Protein AF-A0A4R6AAV0-F1 (afdb_monomer_lite)

Radius of gyration: 30.11 Å; chains: 1; bounding box: 97×47×56 Å

Structure (mmCIF, N/CA/C/O backbone):
data_AF-A0A4R6AAV0-F1
#
_entry.id   AF-A0A4R6AAV0-F1
#
loop_
_atom_site.group_PDB
_atom_site.id
_atom_site.type_symbol
_atom_site.label_atom_id
_atom_site.label_alt_id
_atom_site.label_comp_id
_atom_site.label_asym_id
_atom_site.label_entity_id
_atom_site.label_seq_id
_atom_site.pdbx_PDB_ins_code
_atom_site.Cartn_x
_atom_site.Cartn_y
_atom_site.Cartn_z
_atom_site.occupancy
_atom_site.B_iso_or_equiv
_atom_site.auth_seq_id
_atom_site.auth_comp_id
_atom_site.auth_asym_id
_atom_site.auth_atom_id
_atom_site.pdbx_PDB_model_num
ATOM 1 N N . MET A 1 1 ? -23.062 -1.528 -13.397 1.00 50.38 1 MET A N 1
ATOM 2 C CA . MET A 1 1 ? -21.642 -1.524 -12.981 1.00 50.38 1 MET A CA 1
ATOM 3 C C . MET A 1 1 ? -21.149 -2.961 -12.953 1.00 50.38 1 MET A C 1
ATOM 5 O O . MET A 1 1 ? -21.936 -3.829 -12.588 1.00 50.38 1 MET A O 1
ATOM 9 N N . ALA A 1 2 ? -19.921 -3.228 -13.406 1.00 69.19 2 ALA A N 1
ATOM 10 C CA . ALA A 1 2 ? -19.340 -4.571 -13.339 1.00 69.19 2 ALA A CA 1
ATOM 11 C C . ALA A 1 2 ? -19.169 -5.003 -11.870 1.00 69.19 2 ALA A C 1
ATOM 13 O O . ALA A 1 2 ? -18.958 -4.157 -11.003 1.00 69.19 2 ALA A O 1
ATOM 14 N N . LYS A 1 3 ? -19.308 -6.303 -11.583 1.00 86.38 3 LYS A N 1
ATOM 15 C CA . LYS A 1 3 ? -19.091 -6.845 -10.233 1.00 86.38 3 LYS A CA 1
ATOM 16 C C . LYS A 1 3 ? -17.597 -6.765 -9.870 1.00 86.38 3 LYS A C 1
ATOM 18 O O . LYS A 1 3 ? -16.785 -6.999 -10.766 1.00 86.38 3 LYS A O 1
ATOM 23 N N . PRO A 1 4 ? -17.233 -6.505 -8.597 1.00 90.81 4 PRO A N 1
ATOM 24 C CA . PRO A 1 4 ? -15.851 -6.600 -8.129 1.00 90.81 4 PRO A CA 1
ATOM 25 C C . PRO A 1 4 ? -15.219 -7.940 -8.522 1.00 90.81 4 PRO A C 1
ATOM 27 O O . PRO A 1 4 ? -15.859 -8.986 -8.411 1.00 90.81 4 PRO A O 1
ATOM 30 N N . ALA A 1 5 ? -13.976 -7.904 -8.995 1.00 92.25 5 ALA A N 1
ATOM 31 C CA . ALA A 1 5 ? -13.256 -9.078 -9.481 1.00 92.25 5 ALA A CA 1
ATOM 32 C C . ALA A 1 5 ? -11.747 -8.916 -9.273 1.00 92.25 5 ALA A C 1
ATOM 34 O O . ALA A 1 5 ? -11.244 -7.790 -9.291 1.00 92.25 5 ALA A O 1
ATOM 35 N N . LEU A 1 6 ? -11.051 -10.042 -9.111 1.00 94.19 6 LEU A N 1
ATOM 36 C CA . LEU A 1 6 ? -9.595 -10.117 -9.157 1.00 94.19 6 LEU A CA 1
ATOM 37 C C . LEU A 1 6 ? -9.148 -10.247 -10.616 1.00 94.19 6 LEU A C 1
ATOM 39 O O . LEU A 1 6 ? -9.541 -11.183 -11.309 1.00 94.19 6 LEU A O 1
ATOM 43 N N . LEU A 1 7 ? -8.330 -9.306 -11.065 1.00 94.75 7 LEU A N 1
ATOM 44 C CA . LEU A 1 7 ? -7.698 -9.295 -12.375 1.00 94.75 7 LEU A CA 1
ATOM 45 C C . LEU A 1 7 ? -6.235 -9.695 -12.189 1.00 94.75 7 LEU A C 1
ATOM 47 O O . LEU A 1 7 ? -5.534 -9.085 -11.386 1.00 94.75 7 LEU A O 1
ATOM 51 N N . VAL A 1 8 ? -5.780 -10.707 -12.923 1.00 97.00 8 VAL A N 1
ATOM 52 C CA . VAL A 1 8 ? -4.376 -11.134 -12.930 1.00 97.00 8 VAL A CA 1
ATOM 53 C C . VAL A 1 8 ? -3.830 -10.895 -14.329 1.00 97.00 8 VAL A C 1
ATOM 55 O O . VAL A 1 8 ? -4.382 -11.419 -15.297 1.00 97.00 8 VAL A O 1
ATOM 58 N N . LEU A 1 9 ? -2.785 -10.080 -14.435 1.00 96.56 9 LEU A N 1
ATOM 59 C CA . LEU A 1 9 ? -2.142 -9.735 -15.697 1.00 96.56 9 LEU A CA 1
ATOM 60 C C . LEU A 1 9 ? -0.726 -10.306 -15.709 1.00 96.56 9 LEU A C 1
ATOM 62 O O . LEU A 1 9 ? 0.132 -9.821 -14.978 1.00 96.56 9 LEU A O 1
ATOM 66 N N . ALA A 1 10 ? -0.522 -11.344 -16.518 1.00 96.25 10 ALA A N 1
ATOM 67 C CA . ALA A 1 10 ? 0.798 -11.893 -16.816 1.00 96.25 10 ALA A CA 1
ATOM 68 C C . ALA A 1 10 ? 1.526 -11.043 -17.864 1.00 96.25 10 ALA A C 1
ATOM 70 O O . ALA A 1 10 ? 0.860 -10.340 -18.634 1.00 96.25 10 ALA A O 1
ATOM 71 N N . MET A 1 11 ? 2.859 -11.138 -17.906 1.00 95.62 11 MET A N 1
ATOM 72 C CA . MET A 1 11 ? 3.719 -10.303 -18.757 1.00 95.62 11 MET A CA 1
ATOM 73 C C . MET A 1 11 ? 3.353 -8.808 -18.661 1.00 95.62 11 MET A C 1
ATOM 75 O O . MET A 1 11 ? 3.089 -8.136 -19.668 1.00 95.62 11 MET A O 1
ATOM 79 N N . ALA A 1 12 ? 3.214 -8.297 -17.434 1.00 96.69 12 ALA A N 1
ATOM 80 C CA . ALA A 1 12 ? 2.735 -6.942 -17.181 1.00 96.69 12 ALA A CA 1
ATOM 81 C C . ALA A 1 12 ? 3.620 -5.855 -17.825 1.00 96.69 12 ALA A C 1
ATOM 83 O O . ALA A 1 12 ? 3.097 -4.813 -18.233 1.00 96.69 12 ALA A O 1
ATOM 84 N N . GLU A 1 13 ? 4.914 -6.108 -17.998 1.00 95.88 13 GLU A N 1
ATOM 85 C CA . GLU A 1 13 ? 5.881 -5.280 -18.726 1.00 95.88 13 GLU A CA 1
ATOM 86 C C . GLU A 1 13 ? 5.525 -5.052 -20.198 1.00 95.88 13 GLU A C 1
ATOM 88 O O . GLU A 1 13 ? 5.881 -4.033 -20.789 1.00 95.88 13 GLU A O 1
ATOM 93 N N . ARG A 1 14 ? 4.723 -5.945 -20.789 1.00 95.94 14 ARG A N 1
ATOM 94 C CA . ARG A 1 14 ? 4.278 -5.864 -22.190 1.00 95.94 14 ARG A CA 1
ATOM 95 C C . ARG A 1 14 ? 2.886 -5.258 -22.350 1.00 95.94 14 ARG A C 1
ATOM 97 O O . ARG A 1 14 ? 2.283 -5.354 -23.423 1.00 95.94 14 ARG A O 1
ATOM 104 N N . THR A 1 15 ? 2.345 -4.640 -21.301 1.00 97.00 15 THR A N 1
ATOM 105 C CA . THR A 1 15 ? 0.989 -4.080 -21.327 1.00 97.00 15 THR A CA 1
ATOM 106 C C . THR A 1 15 ? 0.893 -2.897 -22.301 1.00 97.00 15 THR A C 1
ATOM 108 O O . THR A 1 15 ? 1.579 -1.891 -22.111 1.00 97.00 15 THR A O 1
ATOM 111 N N . PRO A 1 16 ? -0.000 -2.941 -23.311 1.00 96.69 16 PRO A N 1
ATOM 112 C CA . PRO A 1 16 ? -0.147 -1.838 -24.252 1.00 96.69 16 PRO A CA 1
ATOM 113 C C . PRO A 1 16 ? -0.771 -0.597 -23.581 1.00 96.69 16 PRO A C 1
ATOM 115 O O . PRO A 1 16 ? -1.612 -0.748 -22.684 1.00 96.69 16 PRO A O 1
ATOM 118 N N . PRO A 1 17 ? -0.448 0.630 -24.043 1.00 96.31 17 PRO A N 1
ATOM 119 C CA . PRO A 1 17 ? -0.902 1.874 -23.412 1.00 96.31 17 PRO A CA 1
ATOM 120 C C . PRO A 1 17 ? -2.423 1.973 -23.224 1.00 96.31 17 PRO A C 1
ATOM 122 O O . PRO A 1 17 ? -2.890 2.395 -22.166 1.00 96.31 17 PRO A O 1
ATOM 125 N N . ASP A 1 18 ? -3.205 1.519 -24.206 1.00 97.19 18 ASP A N 1
ATOM 126 C CA . ASP A 1 18 ? -4.671 1.560 -24.153 1.00 97.19 18 ASP A CA 1
ATOM 127 C C . ASP A 1 18 ? -5.248 0.665 -23.049 1.00 97.19 18 ASP A C 1
ATOM 129 O O . ASP A 1 18 ? -6.219 1.030 -22.377 1.00 97.19 18 ASP A O 1
ATOM 133 N N . LEU A 1 19 ? -4.654 -0.516 -22.842 1.00 96.75 19 LEU A N 1
ATOM 134 C CA . LEU A 1 19 ? -5.063 -1.424 -21.774 1.00 96.75 19 LEU A CA 1
ATOM 135 C C . LEU A 1 19 ? -4.662 -0.854 -20.412 1.00 96.75 19 LEU A C 1
ATOM 137 O O . LEU A 1 19 ? -5.489 -0.820 -19.499 1.00 96.75 19 LEU A O 1
ATOM 141 N N . ALA A 1 20 ? -3.435 -0.337 -20.295 1.00 97.06 20 ALA A N 1
ATOM 142 C CA . ALA A 1 20 ? -2.955 0.303 -19.075 1.00 97.06 20 ALA A CA 1
ATOM 143 C C . ALA A 1 20 ? -3.841 1.493 -18.663 1.00 97.06 20 ALA A C 1
ATOM 145 O O . ALA A 1 20 ? -4.177 1.633 -17.484 1.00 97.06 20 ALA A O 1
ATOM 146 N N . ALA A 1 21 ? -4.295 2.304 -19.624 1.00 96.06 21 ALA A N 1
ATOM 147 C CA . ALA A 1 21 ? -5.204 3.420 -19.378 1.00 96.06 21 ALA A CA 1
ATOM 148 C C . ALA A 1 21 ? -6.574 2.959 -18.850 1.00 96.06 21 ALA A C 1
ATOM 150 O O . ALA A 1 21 ? -7.089 3.522 -17.882 1.00 96.06 21 ALA A O 1
ATOM 151 N N . ARG A 1 22 ? -7.156 1.901 -19.433 1.00 94.56 22 ARG A N 1
ATOM 152 C CA . ARG A 1 22 ? -8.451 1.349 -18.991 1.00 94.56 22 ARG A CA 1
ATOM 153 C C . ARG A 1 22 ? -8.374 0.726 -17.600 1.00 94.56 22 ARG A C 1
ATOM 155 O O . ARG A 1 22 ? -9.261 0.960 -16.780 1.00 94.56 22 ARG A O 1
ATOM 162 N N . LEU A 1 23 ? -7.320 -0.042 -17.326 1.00 95.12 23 LEU A N 1
ATOM 163 C CA . LEU A 1 23 ? -7.082 -0.637 -16.008 1.00 95.12 23 LEU A CA 1
ATOM 164 C C . LEU A 1 23 ? -6.876 0.453 -14.950 1.00 95.12 23 LEU A C 1
ATOM 166 O O . LEU A 1 23 ? -7.528 0.428 -13.909 1.00 95.12 23 LEU A O 1
ATOM 170 N N . THR A 1 24 ? -6.059 1.459 -15.261 1.00 95.06 24 THR A N 1
ATOM 171 C CA . THR A 1 24 ? -5.865 2.660 -14.436 1.00 95.06 24 THR A CA 1
ATOM 172 C C . THR A 1 24 ? -7.193 3.339 -14.102 1.00 95.06 24 THR A C 1
ATOM 174 O O . THR A 1 24 ? -7.498 3.549 -12.928 1.00 95.06 24 THR A O 1
ATOM 177 N N . GLN A 1 25 ? -8.014 3.632 -15.113 1.00 93.50 25 GLN A N 1
ATOM 178 C CA . GLN A 1 25 ? -9.321 4.256 -14.915 1.00 93.50 25 GLN A CA 1
ATOM 179 C C . GLN A 1 25 ? -10.217 3.392 -14.020 1.00 93.50 25 GLN A C 1
ATOM 181 O O . GLN A 1 25 ? -10.848 3.901 -13.096 1.00 93.50 25 GLN A O 1
ATOM 186 N N . SER A 1 26 ? -10.241 2.079 -14.254 1.00 92.44 26 SER A N 1
ATOM 187 C CA . SER A 1 26 ? -11.013 1.144 -13.438 1.00 92.44 26 SER A CA 1
ATOM 188 C C . SER A 1 26 ? -10.585 1.170 -11.967 1.00 92.44 26 SER A C 1
ATOM 190 O O . SER A 1 26 ? -11.448 1.191 -11.090 1.00 92.44 26 SER A O 1
ATOM 192 N N . LEU A 1 27 ? -9.281 1.196 -11.682 1.00 92.62 27 LEU A N 1
ATOM 193 C CA . LEU A 1 27 ? -8.761 1.278 -10.314 1.00 92.62 27 LEU A CA 1
ATOM 194 C C . LEU A 1 27 ? -9.132 2.608 -9.645 1.00 92.62 27 LEU A C 1
ATOM 196 O O . LEU A 1 27 ? -9.592 2.613 -8.503 1.00 92.62 27 LEU A O 1
ATOM 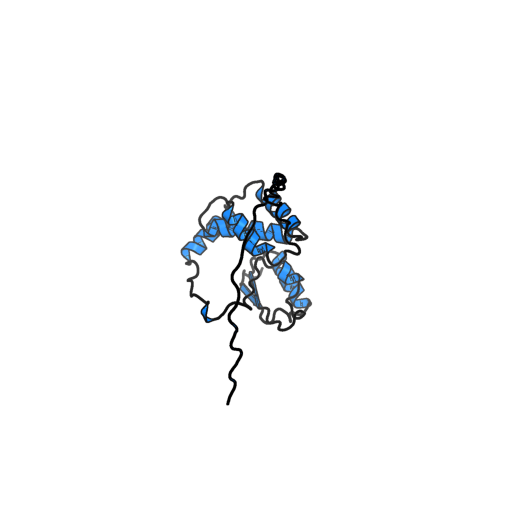200 N N . ASP A 1 28 ? -9.003 3.723 -10.366 1.00 92.50 28 ASP A N 1
ATOM 201 C CA . ASP A 1 28 ? -9.294 5.059 -9.833 1.00 92.50 28 ASP A CA 1
ATOM 202 C C . ASP A 1 28 ? -10.790 5.268 -9.549 1.00 92.50 28 ASP A C 1
ATOM 204 O O . ASP A 1 28 ? -11.144 5.950 -8.587 1.00 92.50 28 ASP A O 1
ATOM 208 N N . THR A 1 29 ? -11.684 4.649 -10.332 1.00 91.19 29 THR A N 1
ATOM 209 C CA . THR A 1 29 ? -13.135 4.711 -10.068 1.00 91.19 29 THR A CA 1
ATOM 210 C C . THR A 1 29 ? -13.571 3.975 -8.799 1.00 91.19 29 THR A C 1
ATOM 212 O O . THR A 1 29 ? -14.693 4.182 -8.338 1.00 91.19 29 THR A O 1
ATOM 215 N N . GLY A 1 30 ? -12.715 3.128 -8.216 1.00 85.12 30 GLY A N 1
ATOM 216 C CA . GLY A 1 30 ? -12.998 2.469 -6.942 1.00 85.12 30 GLY A CA 1
ATOM 217 C C . GLY A 1 30 ? -14.138 1.447 -6.998 1.00 85.12 30 GLY A C 1
ATOM 218 O O . GLY A 1 30 ? -14.815 1.233 -5.997 1.00 85.12 30 GLY A O 1
ATOM 219 N N . THR A 1 31 ? -14.352 0.783 -8.138 1.00 84.38 31 THR A N 1
ATOM 220 C CA . THR A 1 31 ? -15.417 -0.228 -8.317 1.00 84.38 31 THR A CA 1
ATOM 221 C C . THR A 1 31 ? -15.188 -1.535 -7.545 1.00 84.38 31 THR A C 1
ATOM 223 O O . THR A 1 31 ? -16.008 -2.448 -7.624 1.00 84.38 31 THR A O 1
ATOM 226 N N . GLY A 1 32 ? -14.090 -1.639 -6.788 1.00 86.88 32 GLY A N 1
ATOM 227 C CA . GLY A 1 32 ? -13.758 -2.795 -5.951 1.00 86.88 32 GLY A CA 1
ATOM 228 C C . GLY A 1 32 ? -12.954 -3.888 -6.657 1.00 86.88 32 GLY A C 1
ATOM 229 O O . GLY A 1 32 ? -12.764 -4.956 -6.080 1.00 86.88 32 GLY A O 1
ATOM 230 N N . HIS A 1 33 ? -12.478 -3.660 -7.885 1.00 92.25 33 HIS A N 1
ATOM 231 C CA . HIS A 1 33 ? -11.550 -4.592 -8.525 1.00 92.25 33 HIS A CA 1
ATOM 232 C C . HIS A 1 33 ? -10.203 -4.631 -7.796 1.00 92.25 33 HIS A C 1
ATOM 234 O O . HIS A 1 33 ? -9.695 -3.602 -7.352 1.00 92.25 33 HIS A O 1
ATOM 240 N N . ALA A 1 34 ? -9.621 -5.825 -7.726 1.00 93.44 34 ALA A N 1
ATOM 241 C CA . ALA A 1 34 ? -8.238 -6.035 -7.321 1.00 93.44 34 ALA A CA 1
ATOM 242 C C . ALA A 1 34 ? -7.410 -6.363 -8.566 1.00 93.44 34 ALA A C 1
ATOM 244 O O . ALA A 1 34 ? -7.891 -7.074 -9.447 1.00 93.44 34 ALA A O 1
ATOM 245 N N . LEU A 1 35 ? -6.183 -5.855 -8.640 1.00 96.12 35 LEU A N 1
ATOM 246 C CA . LEU A 1 35 ? -5.260 -6.119 -9.740 1.00 96.12 35 LEU A CA 1
ATOM 247 C C . LEU A 1 35 ? -3.980 -6.737 -9.184 1.00 96.12 35 LEU A C 1
ATOM 249 O O . LEU A 1 35 ? -3.395 -6.205 -8.243 1.00 96.12 35 LEU A O 1
ATOM 253 N N . VAL A 1 36 ? -3.558 -7.839 -9.792 1.00 97.25 36 VAL A N 1
ATOM 254 C CA . VAL A 1 36 ? -2.257 -8.472 -9.584 1.00 97.25 36 VAL A CA 1
ATOM 255 C C . VAL A 1 36 ? -1.511 -8.401 -10.905 1.00 97.25 36 VAL A C 1
ATOM 257 O O . VAL A 1 36 ? -1.994 -8.906 -11.919 1.00 97.25 36 VAL A O 1
ATOM 260 N N . LEU A 1 37 ? -0.354 -7.750 -10.885 1.00 97.06 37 LEU A N 1
ATOM 261 C CA . LEU A 1 37 ? 0.572 -7.724 -12.008 1.00 97.06 37 LEU A CA 1
ATOM 262 C C . LEU A 1 37 ? 1.658 -8.762 -11.758 1.00 97.06 37 LEU A C 1
ATOM 264 O O . LEU A 1 37 ? 2.257 -8.770 -10.685 1.00 97.06 37 LEU A O 1
ATOM 268 N N . LEU A 1 38 ? 1.880 -9.629 -12.739 1.00 96.62 38 LEU A N 1
ATOM 269 C CA . LEU A 1 38 ? 3.039 -10.506 -12.792 1.00 96.62 38 LEU A CA 1
ATOM 270 C C . LEU A 1 38 ? 3.967 -9.908 -13.846 1.00 96.62 38 LEU A C 1
ATOM 272 O O . LEU A 1 38 ? 3.656 -9.941 -15.038 1.00 96.62 38 LEU A O 1
ATOM 276 N N . ASP A 1 39 ? 5.029 -9.272 -13.368 1.00 93.75 39 ASP A N 1
ATOM 277 C CA . ASP A 1 39 ? 6.088 -8.713 -14.200 1.00 93.75 39 ASP A CA 1
ATOM 278 C C . ASP A 1 39 ? 7.106 -9.823 -14.486 1.00 93.75 39 ASP A C 1
ATOM 280 O O . ASP A 1 39 ? 7.640 -10.434 -13.556 1.00 93.75 39 ASP A O 1
ATOM 284 N N . GLU A 1 40 ? 7.285 -10.141 -15.764 1.00 91.88 40 GLU A N 1
ATOM 285 C CA . GLU A 1 40 ? 8.188 -11.185 -16.258 1.00 91.88 40 GLU A CA 1
ATOM 286 C C . GLU A 1 40 ? 9.367 -10.587 -17.041 1.00 91.88 40 GLU A C 1
ATOM 288 O O . GLU A 1 40 ? 10.056 -11.308 -17.767 1.00 91.88 40 GLU A O 1
ATOM 293 N N . GLY A 1 41 ? 9.608 -9.280 -16.894 1.00 90.81 41 GLY A N 1
ATOM 294 C CA . GLY A 1 41 ? 10.721 -8.593 -17.530 1.00 90.81 41 GLY A CA 1
ATOM 295 C C . GLY A 1 41 ? 12.071 -9.210 -17.184 1.00 90.81 41 GLY A C 1
ATOM 296 O O . GLY A 1 41 ? 12.397 -9.436 -16.017 1.00 90.81 41 GLY A O 1
ATOM 297 N N . ALA A 1 42 ? 12.869 -9.487 -18.213 1.00 87.12 42 ALA A N 1
ATOM 298 C CA . ALA A 1 42 ? 14.214 -10.033 -18.053 1.00 87.12 42 ALA A CA 1
ATOM 299 C C . ALA A 1 42 ? 15.274 -8.925 -18.001 1.00 87.12 42 ALA A C 1
ATOM 301 O O . ALA A 1 42 ? 16.326 -9.091 -17.382 1.00 87.12 42 ALA A O 1
ATOM 302 N N . GLU A 1 43 ? 14.995 -7.796 -18.650 1.00 90.56 43 GLU A N 1
ATOM 303 C CA . GLU A 1 43 ? 15.908 -6.664 -18.769 1.00 90.56 43 GLU A CA 1
ATOM 304 C C . GLU A 1 43 ? 15.434 -5.462 -17.932 1.00 90.56 43 GLU A C 1
ATOM 306 O O . GLU A 1 43 ? 14.232 -5.254 -17.786 1.00 90.56 43 GLU A O 1
ATOM 311 N N . PRO A 1 44 ? 16.330 -4.568 -17.464 1.00 85.50 44 PRO A N 1
ATOM 312 C CA . PRO A 1 44 ? 15.955 -3.437 -16.599 1.00 85.50 44 PRO A CA 1
ATOM 313 C C . PRO A 1 44 ? 14.923 -2.450 -17.174 1.00 85.50 44 PRO A C 1
ATOM 315 O O . PRO A 1 44 ? 14.384 -1.622 -16.444 1.00 85.50 44 PRO A O 1
ATOM 318 N N . HIS A 1 45 ? 14.694 -2.479 -18.487 1.00 88.25 45 HIS A N 1
ATOM 319 C CA . HIS A 1 45 ? 13.736 -1.618 -19.185 1.00 88.25 45 HIS A CA 1
ATOM 320 C C . HIS A 1 45 ? 12.405 -2.321 -19.485 1.00 88.25 45 HIS A C 1
ATOM 322 O O . HIS A 1 45 ? 11.439 -1.662 -19.875 1.00 88.25 45 HIS A O 1
ATOM 328 N N . GLU A 1 46 ? 12.350 -3.640 -19.313 1.00 92.56 46 GLU A N 1
ATOM 329 C CA . GLU A 1 46 ? 11.136 -4.438 -19.408 1.00 92.56 46 GLU A CA 1
ATOM 330 C C . GLU A 1 46 ? 10.438 -4.380 -18.051 1.00 92.56 46 GLU A C 1
ATOM 332 O O . GLU A 1 46 ? 10.565 -5.275 -17.233 1.00 92.56 46 GLU A O 1
ATOM 337 N N . VAL A 1 47 ? 9.745 -3.276 -17.781 1.00 93.31 47 VAL A N 1
ATOM 338 C CA . VAL A 1 47 ? 9.025 -3.080 -16.518 1.00 93.31 47 VAL A CA 1
ATOM 339 C C . VAL A 1 47 ? 7.559 -2.780 -16.772 1.00 93.31 47 VAL A C 1
ATOM 341 O O . VAL A 1 47 ? 7.198 -2.121 -17.755 1.00 93.31 47 VAL A O 1
ATOM 344 N N . ALA A 1 48 ? 6.693 -3.229 -15.865 1.00 95.19 48 ALA A N 1
ATOM 345 C CA . ALA A 1 48 ? 5.277 -2.894 -15.901 1.00 95.19 48 ALA A CA 1
ATOM 346 C C . ALA A 1 48 ? 5.055 -1.365 -15.974 1.00 95.19 48 ALA A C 1
ATOM 348 O O . ALA A 1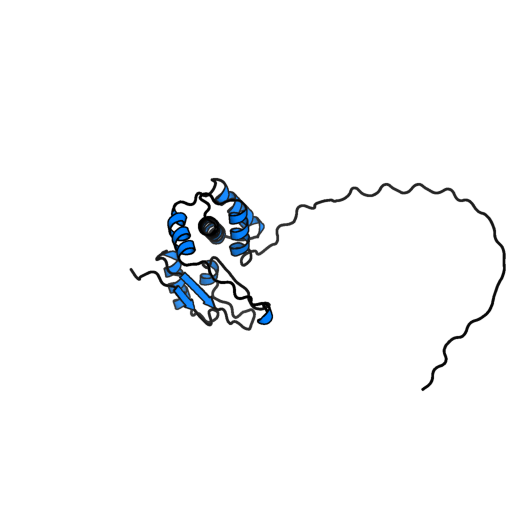 48 ? 5.750 -0.597 -15.298 1.00 95.19 48 ALA A O 1
ATOM 349 N N . PRO A 1 49 ? 4.061 -0.881 -16.751 1.00 95.75 49 PRO A N 1
ATOM 350 C CA . PRO A 1 49 ? 3.834 0.549 -16.917 1.00 95.75 49 PRO A CA 1
ATOM 351 C C . PRO A 1 49 ? 3.674 1.282 -15.584 1.00 95.75 49 PRO A C 1
ATOM 353 O O . PRO A 1 49 ? 2.809 0.934 -14.775 1.00 95.75 49 PRO A O 1
ATOM 356 N N . HIS A 1 50 ? 4.434 2.366 -15.400 1.00 93.19 50 HIS A N 1
ATOM 357 C CA . HIS A 1 50 ? 4.421 3.146 -14.158 1.00 93.19 50 HIS A CA 1
ATOM 358 C C . HIS A 1 50 ? 3.019 3.651 -13.778 1.00 93.19 50 HIS A C 1
ATOM 360 O O . HIS A 1 50 ? 2.657 3.725 -12.606 1.00 93.19 50 HIS A O 1
ATOM 366 N N . CYS A 1 51 ? 2.175 3.957 -14.771 1.00 94.44 51 CYS A N 1
ATOM 367 C CA . CYS A 1 51 ? 0.790 4.355 -14.522 1.00 94.44 51 CYS A CA 1
ATOM 368 C C . CYS A 1 51 ? -0.025 3.272 -13.791 1.00 94.44 51 CYS A C 1
ATOM 370 O O . CYS A 1 51 ? -0.930 3.612 -13.029 1.00 94.44 51 CYS A O 1
ATOM 372 N N . LEU A 1 52 ? 0.301 1.991 -13.968 1.00 95.19 52 LEU A N 1
ATOM 373 C CA . LEU A 1 52 ? -0.319 0.895 -13.231 1.00 95.19 52 LEU A CA 1
ATOM 374 C C . LEU A 1 52 ? 0.371 0.655 -11.892 1.00 95.19 52 LEU A C 1
ATOM 376 O O . LEU A 1 52 ? -0.318 0.590 -10.875 1.00 95.19 52 LEU A O 1
ATOM 380 N N . THR A 1 53 ? 1.701 0.546 -11.874 1.00 94.06 53 THR A N 1
ATOM 381 C CA . THR A 1 53 ? 2.448 0.190 -10.655 1.00 94.06 53 THR A CA 1
ATOM 382 C C . THR A 1 53 ? 2.286 1.234 -9.550 1.00 94.06 53 THR A C 1
ATOM 384 O O . THR A 1 53 ? 2.109 0.868 -8.389 1.00 94.06 53 THR A O 1
ATOM 387 N N . ASP A 1 54 ? 2.179 2.520 -9.899 1.00 92.44 54 ASP A N 1
ATOM 388 C CA . ASP A 1 54 ? 1.901 3.598 -8.944 1.00 92.44 54 ASP A CA 1
ATOM 389 C C . ASP A 1 54 ? 0.582 3.377 -8.165 1.00 92.44 54 ASP A C 1
ATOM 391 O O . ASP A 1 54 ? 0.461 3.755 -6.997 1.00 92.44 54 ASP A O 1
ATOM 395 N N . ARG A 1 55 ? -0.398 2.678 -8.760 1.00 94.19 55 ARG A N 1
ATOM 396 C CA . ARG A 1 55 ? -1.714 2.372 -8.160 1.00 94.19 55 ARG A CA 1
ATOM 397 C C . ARG A 1 55 ? -1.749 1.112 -7.304 1.00 94.19 55 ARG A C 1
ATOM 399 O O . ARG A 1 55 ? -2.732 0.911 -6.589 1.00 94.19 55 ARG A O 1
ATOM 406 N N . LEU A 1 56 ? -0.712 0.281 -7.340 1.00 94.88 56 LEU A N 1
ATOM 407 C CA . LEU A 1 56 ? -0.663 -0.958 -6.567 1.00 94.88 56 LEU A CA 1
ATOM 408 C C . LEU A 1 56 ? -0.106 -0.700 -5.174 1.00 94.88 56 LEU A C 1
ATOM 410 O O . LEU A 1 56 ? 0.987 -0.171 -5.034 1.00 94.88 56 LEU A O 1
ATOM 414 N N . ALA A 1 57 ? -0.825 -1.100 -4.126 1.00 95.62 57 ALA A N 1
ATOM 415 C CA . ALA A 1 57 ? -0.345 -0.907 -2.755 1.00 95.62 57 ALA A CA 1
ATOM 416 C C . ALA A 1 57 ? 0.997 -1.610 -2.504 1.00 95.62 57 ALA A C 1
ATOM 418 O O . ALA A 1 57 ? 1.867 -1.038 -1.857 1.00 95.62 57 ALA A O 1
ATOM 419 N N . PHE A 1 58 ? 1.158 -2.817 -3.044 1.00 96.88 58 PHE A N 1
ATOM 420 C CA . PHE A 1 58 ? 2.252 -3.717 -2.707 1.00 96.88 58 PHE A CA 1
ATOM 421 C C . PHE A 1 58 ? 3.063 -4.083 -3.941 1.00 96.88 58 PHE A C 1
ATOM 423 O O . PHE A 1 58 ? 2.508 -4.280 -5.022 1.00 96.88 58 PHE A O 1
ATOM 430 N N . HIS A 1 59 ? 4.364 -4.228 -3.730 1.00 95.19 59 HIS A N 1
ATOM 431 C CA . HIS A 1 59 ? 5.310 -4.770 -4.689 1.00 95.19 59 HIS A CA 1
ATOM 432 C C . HIS A 1 59 ? 6.108 -5.861 -3.982 1.00 95.19 59 HIS A C 1
ATOM 434 O O . HIS A 1 59 ? 6.670 -5.624 -2.912 1.00 95.19 59 HIS A O 1
ATOM 440 N N . ALA A 1 60 ? 6.135 -7.054 -4.563 1.00 92.69 60 ALA A N 1
ATOM 441 C CA . ALA A 1 60 ? 6.875 -8.185 -4.031 1.00 92.69 60 ALA A CA 1
ATOM 442 C C . ALA A 1 60 ? 7.913 -8.608 -5.067 1.00 92.69 60 ALA A C 1
ATOM 444 O O . ALA A 1 60 ? 7.553 -9.155 -6.105 1.00 92.69 60 ALA A O 1
ATOM 445 N N . ASP A 1 61 ? 9.185 -8.345 -4.774 1.00 90.69 61 ASP A N 1
ATOM 446 C CA . ASP A 1 61 ? 10.290 -8.881 -5.561 1.00 90.69 61 ASP A CA 1
ATOM 447 C C . ASP A 1 61 ? 10.615 -10.295 -5.070 1.00 90.69 61 ASP A C 1
ATOM 449 O O . ASP A 1 61 ? 10.925 -10.516 -3.896 1.00 90.69 61 ASP A O 1
ATOM 453 N N . LEU A 1 62 ? 10.496 -11.262 -5.976 1.00 89.06 62 LEU A N 1
ATOM 454 C CA . LEU A 1 62 ? 10.723 -12.678 -5.704 1.00 89.06 62 LEU A CA 1
ATOM 455 C C . LEU A 1 62 ? 12.033 -13.187 -6.326 1.00 89.06 62 LEU A C 1
ATOM 457 O O . LEU A 1 62 ? 12.359 -14.361 -6.152 1.00 89.06 62 LEU A O 1
ATOM 461 N N . SER A 1 63 ? 12.798 -12.328 -7.011 1.00 87.25 63 SER A N 1
ATOM 462 C CA . SER A 1 63 ? 13.978 -12.697 -7.813 1.00 87.25 63 SER A CA 1
ATOM 463 C C . SER A 1 63 ? 15.059 -13.414 -7.003 1.00 87.25 63 SER A C 1
ATOM 465 O O . SER A 1 63 ? 15.761 -14.289 -7.507 1.00 87.25 63 SER A O 1
ATOM 467 N N . HIS A 1 64 ? 15.167 -13.080 -5.717 1.00 87.69 64 HIS A N 1
ATOM 468 C CA . HIS A 1 64 ? 16.170 -13.633 -4.806 1.00 87.69 64 HIS A CA 1
ATOM 469 C C . HIS A 1 64 ? 15.615 -14.697 -3.847 1.00 87.69 64 HIS A C 1
ATOM 471 O O . HIS A 1 64 ? 16.328 -15.174 -2.961 1.00 87.69 64 HIS A O 1
ATOM 477 N N . ILE A 1 65 ? 14.353 -15.104 -4.012 1.00 89.12 65 ILE A N 1
ATOM 478 C CA . ILE A 1 65 ? 13.721 -16.099 -3.145 1.00 89.12 65 ILE A CA 1
ATOM 479 C C . ILE A 1 65 ? 13.914 -17.495 -3.740 1.00 89.12 65 ILE A C 1
ATOM 481 O O . ILE A 1 65 ? 13.293 -17.882 -4.728 1.00 89.12 65 ILE A O 1
ATOM 485 N N . SER A 1 66 ? 14.764 -18.297 -3.094 1.00 90.25 66 SER A N 1
ATOM 486 C CA . SER A 1 66 ? 14.948 -19.701 -3.468 1.00 90.25 66 SER A CA 1
ATOM 487 C C . SER A 1 66 ? 13.660 -20.504 -3.278 1.00 90.25 66 SER A C 1
ATOM 489 O O . SER A 1 66 ? 12.992 -20.400 -2.248 1.00 90.25 66 SER A O 1
ATOM 491 N N . ARG A 1 67 ? 13.375 -21.422 -4.211 1.00 88.06 67 ARG A N 1
ATOM 492 C CA . ARG A 1 67 ? 12.259 -22.379 -4.094 1.00 88.06 67 ARG A CA 1
ATOM 493 C C . ARG A 1 67 ? 12.323 -23.208 -2.810 1.00 88.06 67 ARG A C 1
ATOM 495 O O . ARG A 1 67 ? 11.286 -23.599 -2.290 1.00 88.06 67 ARG A O 1
ATOM 502 N N . HIS A 1 68 ? 13.523 -23.456 -2.287 1.00 90.38 68 HIS A N 1
ATOM 503 C CA . HIS A 1 68 ? 13.719 -24.186 -1.032 1.00 90.38 68 HIS A CA 1
ATOM 504 C C . HIS A 1 68 ? 13.379 -23.359 0.215 1.00 90.38 68 HIS A C 1
ATOM 506 O O . HIS A 1 68 ? 13.111 -23.931 1.267 1.00 90.38 68 HIS A O 1
ATOM 512 N N . ALA A 1 69 ? 13.380 -22.028 0.109 1.00 87.50 69 ALA A N 1
ATOM 513 C CA . ALA A 1 69 ? 12.970 -21.138 1.191 1.00 87.50 69 ALA A CA 1
ATOM 514 C C . ALA A 1 69 ? 11.441 -21.001 1.286 1.00 87.50 69 ALA A C 1
ATOM 516 O O . ALA A 1 69 ? 10.937 -20.489 2.287 1.00 87.50 69 ALA A O 1
ATOM 517 N N . ILE A 1 70 ? 10.700 -21.467 0.270 1.00 85.31 70 ILE A N 1
ATOM 518 C CA . ILE A 1 70 ? 9.239 -21.415 0.255 1.00 85.31 70 ILE A CA 1
ATOM 519 C C . ILE A 1 70 ? 8.710 -22.325 1.359 1.00 85.31 70 ILE A C 1
ATOM 521 O O . ILE A 1 70 ? 8.792 -23.552 1.295 1.00 85.31 70 ILE A O 1
ATOM 525 N N . ARG A 1 71 ? 8.136 -21.698 2.379 1.00 85.88 71 ARG A N 1
ATOM 526 C CA . ARG A 1 71 ? 7.356 -22.378 3.406 1.00 85.88 71 ARG A CA 1
ATOM 527 C C . ARG A 1 71 ? 5.893 -22.273 3.024 1.00 85.88 71 ARG A C 1
ATOM 529 O O . ARG A 1 71 ? 5.416 -21.188 2.702 1.00 85.88 71 ARG A O 1
ATOM 536 N N . THR A 1 72 ? 5.173 -23.383 3.106 1.00 80.19 72 THR A N 1
ATOM 537 C CA . THR A 1 72 ? 3.716 -23.345 3.016 1.00 80.19 72 THR A CA 1
ATOM 538 C C . THR A 1 72 ? 3.188 -22.684 4.283 1.00 80.19 72 THR A C 1
ATOM 540 O O . THR A 1 72 ? 3.161 -23.304 5.345 1.00 80.19 72 THR A O 1
ATOM 543 N N . CYS A 1 73 ? 2.801 -21.417 4.190 1.0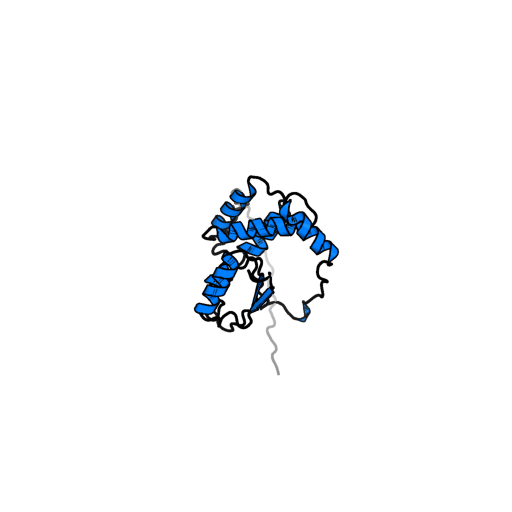0 77.06 73 CYS A N 1
ATOM 544 C CA . CYS A 1 73 ? 1.918 -20.804 5.168 1.00 77.06 73 CYS A CA 1
ATOM 545 C C . CYS A 1 73 ? 0.477 -20.993 4.687 1.00 77.06 73 CYS A C 1
ATOM 547 O O . CYS A 1 73 ? 0.173 -20.804 3.508 1.00 77.06 73 CYS A O 1
ATOM 549 N N . ALA A 1 74 ? -0.412 -21.410 5.586 1.00 79.81 74 ALA A N 1
ATOM 550 C CA . ALA A 1 74 ? -1.831 -21.345 5.282 1.00 79.81 74 ALA A CA 1
ATOM 551 C C . ALA A 1 74 ? -2.234 -19.861 5.209 1.00 79.81 74 ALA A C 1
ATOM 553 O O . ALA A 1 74 ? -1.779 -19.080 6.054 1.00 79.81 74 ALA A O 1
ATOM 554 N N . PRO A 1 75 ? -3.053 -19.450 4.224 1.00 82.81 75 PRO A N 1
ATOM 555 C CA . PRO A 1 75 ? -3.680 -18.138 4.282 1.00 82.81 75 PRO A CA 1
ATOM 556 C C . PRO A 1 75 ? -4.535 -18.029 5.552 1.00 82.81 75 PRO A C 1
ATOM 558 O O . PRO A 1 75 ? -4.894 -19.044 6.154 1.00 82.81 75 PRO A O 1
ATOM 561 N N . ALA A 1 76 ? -4.873 -16.797 5.946 1.00 83.06 76 ALA A N 1
ATOM 562 C CA . ALA A 1 76 ? -5.899 -16.591 6.964 1.00 83.06 76 ALA A CA 1
ATOM 563 C C . ALA A 1 76 ? -7.168 -17.358 6.566 1.00 83.06 76 ALA A C 1
ATOM 565 O O . ALA A 1 76 ? -7.544 -17.358 5.390 1.00 83.06 76 ALA A O 1
ATOM 566 N N . ASP A 1 77 ? -7.794 -18.022 7.533 1.00 90.56 77 ASP A N 1
ATOM 567 C CA . ASP A 1 77 ? -9.043 -18.738 7.310 1.00 90.56 77 ASP A CA 1
ATOM 568 C C . ASP A 1 77 ? -10.175 -17.773 6.911 1.00 90.56 77 ASP A C 1
ATOM 570 O O . ASP A 1 77 ? -10.112 -16.558 7.145 1.00 90.56 77 ASP A O 1
ATOM 574 N N . ASP A 1 78 ? -11.214 -18.324 6.281 1.00 92.56 78 ASP A N 1
ATOM 575 C CA . ASP A 1 78 ? -12.326 -17.540 5.741 1.00 92.56 78 ASP A CA 1
ATOM 576 C C . ASP A 1 78 ? -13.063 -16.738 6.827 1.00 92.56 78 ASP A C 1
ATOM 578 O O . ASP A 1 78 ? -13.478 -15.605 6.563 1.00 92.56 78 ASP A O 1
ATOM 582 N N . ASP A 1 79 ? -13.169 -17.270 8.050 1.00 93.62 79 ASP A N 1
ATOM 583 C CA . ASP A 1 79 ? -13.846 -16.604 9.166 1.00 93.62 79 ASP A CA 1
ATOM 584 C C . ASP A 1 79 ? -13.037 -15.393 9.648 1.00 93.62 79 ASP A C 1
ATOM 586 O O . ASP A 1 79 ? -13.585 -14.298 9.816 1.00 93.62 79 ASP A O 1
ATOM 590 N N . THR A 1 80 ? -11.718 -15.547 9.792 1.00 92.19 80 THR A N 1
ATOM 591 C CA . THR A 1 80 ? -10.795 -14.450 10.115 1.00 92.19 80 THR A CA 1
ATOM 592 C C . THR A 1 80 ? -10.858 -13.354 9.055 1.00 92.19 80 THR A C 1
ATOM 594 O O . THR A 1 80 ? -10.967 -12.164 9.376 1.00 92.19 80 THR A O 1
ATOM 597 N N . LEU A 1 81 ? -10.836 -13.734 7.775 1.00 93.62 81 LEU A N 1
ATOM 598 C CA . LEU A 1 81 ? -10.887 -12.777 6.675 1.00 93.62 81 LEU A CA 1
ATOM 599 C C . LEU A 1 81 ? -12.236 -12.047 6.612 1.00 93.62 81 LEU A C 1
ATOM 601 O O . LEU A 1 81 ? -12.274 -10.837 6.365 1.00 93.62 81 LEU A O 1
ATOM 605 N N . GLN A 1 82 ? -13.343 -12.750 6.860 1.00 95.12 82 GLN A N 1
ATOM 606 C CA . GLN A 1 82 ? -14.669 -12.144 6.914 1.00 95.12 82 GLN A CA 1
ATOM 607 C C . GLN A 1 82 ? -14.794 -11.177 8.098 1.00 95.12 82 GLN A C 1
ATOM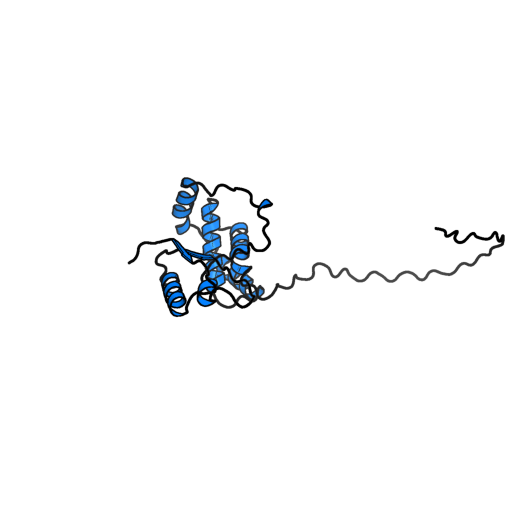 609 O O . GLN A 1 82 ? -15.210 -10.031 7.912 1.00 95.12 82 GLN A O 1
ATOM 614 N N . ALA A 1 83 ? -14.332 -11.573 9.286 1.00 94.94 83 ALA A N 1
ATOM 615 C CA . ALA A 1 83 ? -14.318 -10.709 10.463 1.00 94.94 83 ALA A CA 1
ATOM 616 C C . ALA A 1 83 ? -13.482 -9.435 10.240 1.00 94.94 83 ALA A C 1
ATOM 618 O O . ALA A 1 83 ? -13.870 -8.342 10.668 1.00 94.94 83 ALA A O 1
ATOM 619 N N . ALA A 1 84 ? -12.348 -9.545 9.542 1.00 96.50 84 ALA A N 1
ATOM 620 C CA . ALA A 1 84 ? -11.528 -8.398 9.166 1.00 96.50 84 ALA A CA 1
ATOM 621 C C . ALA A 1 84 ? -12.271 -7.449 8.208 1.00 96.50 84 ALA A C 1
ATOM 623 O O . ALA A 1 84 ? -12.286 -6.235 8.432 1.00 96.50 84 ALA A O 1
ATOM 624 N N . ARG A 1 85 ? -12.944 -7.982 7.177 1.00 94.62 85 ARG A N 1
ATOM 625 C CA . ARG A 1 85 ? -13.755 -7.186 6.234 1.00 94.62 85 ARG A CA 1
ATOM 626 C C . ARG A 1 85 ? -14.877 -6.429 6.941 1.00 94.62 85 ARG A C 1
ATOM 628 O O . ARG A 1 85 ? -15.041 -5.234 6.699 1.00 94.62 85 ARG A O 1
ATOM 635 N N . ASP A 1 86 ? -15.581 -7.086 7.859 1.00 95.62 86 ASP A N 1
ATOM 636 C CA . ASP A 1 86 ? -16.675 -6.478 8.624 1.00 95.62 86 ASP A CA 1
ATOM 637 C C . ASP A 1 86 ? -16.177 -5.372 9.569 1.00 95.62 86 ASP A C 1
ATOM 639 O O . ASP A 1 86 ? -16.881 -4.393 9.842 1.00 95.62 86 ASP A O 1
ATOM 643 N N . ARG A 1 87 ? -14.942 -5.497 10.072 1.00 96.19 87 ARG A N 1
ATOM 644 C CA . ARG A 1 87 ? -14.316 -4.496 10.944 1.00 96.19 87 ARG A CA 1
ATOM 645 C C . ARG A 1 87 ? -13.717 -3.320 10.178 1.00 96.19 87 ARG A C 1
ATOM 647 O O . ARG A 1 87 ? -13.740 -2.206 10.698 1.00 96.19 87 ARG A O 1
ATOM 654 N N . LEU A 1 88 ? -13.225 -3.527 8.955 1.00 96.38 88 LEU A N 1
ATOM 655 C CA . LEU A 1 88 ? -12.438 -2.554 8.185 1.00 96.38 88 LEU A CA 1
ATOM 656 C C . LEU A 1 88 ? -13.058 -1.147 8.127 1.00 96.38 88 LEU A C 1
ATOM 658 O O . LEU A 1 88 ? -12.362 -0.137 8.284 1.00 96.38 88 LEU A O 1
ATOM 662 N N . ALA A 1 89 ? -14.376 -1.067 7.928 1.00 92.62 89 ALA A N 1
ATOM 663 C CA . ALA A 1 89 ? -15.100 0.200 7.847 1.00 92.62 89 ALA A CA 1
ATOM 664 C C . ALA A 1 89 ? -15.087 0.996 9.168 1.00 92.62 89 ALA A C 1
ATOM 666 O O . ALA A 1 89 ? -15.197 2.219 9.135 1.00 92.62 89 ALA A O 1
ATOM 667 N N . ARG A 1 90 ? -14.921 0.316 10.310 1.00 96.06 90 ARG A N 1
ATOM 668 C CA . ARG A 1 90 ? -14.957 0.886 11.667 1.00 96.06 90 ARG A CA 1
ATOM 669 C C . ARG A 1 90 ? -13.578 1.167 12.265 1.00 96.06 90 ARG A C 1
ATOM 671 O O . ARG A 1 90 ? -13.518 1.821 13.303 1.00 96.06 90 ARG A O 1
ATOM 678 N N . ILE A 1 91 ? -12.496 0.706 11.627 1.00 98.12 91 ILE A N 1
ATOM 679 C CA . ILE A 1 91 ? -11.130 0.961 12.102 1.00 98.12 91 ILE A CA 1
ATOM 680 C C . ILE A 1 91 ? -10.874 2.459 12.193 1.00 98.12 91 ILE A C 1
ATOM 682 O O . ILE A 1 91 ? -10.982 3.179 11.194 1.00 98.12 91 ILE A O 1
ATOM 686 N N . LYS A 1 92 ? -10.482 2.909 13.384 1.00 97.69 92 LYS A N 1
ATOM 687 C CA . LYS A 1 92 ? -10.082 4.292 13.628 1.00 97.69 92 LYS A CA 1
ATOM 688 C C . LYS A 1 92 ? -8.606 4.475 13.303 1.00 97.69 92 LYS A C 1
ATOM 690 O O . LYS A 1 92 ? -7.769 3.642 13.643 1.00 97.69 92 LYS A O 1
ATOM 695 N N . LEU A 1 93 ? -8.300 5.602 12.678 1.00 96.62 93 LEU A N 1
ATOM 696 C CA . LEU A 1 93 ? -6.942 6.107 12.544 1.00 96.62 93 LEU A CA 1
ATOM 697 C C . LEU A 1 93 ? -6.776 7.269 13.528 1.00 96.62 93 LEU A C 1
ATOM 699 O O . LEU A 1 93 ? -7.650 8.143 13.551 1.00 96.62 93 LEU A O 1
ATOM 703 N N . PRO A 1 94 ? -5.705 7.299 14.336 1.00 95.94 94 PRO A N 1
ATOM 704 C CA . PRO A 1 94 ? -5.333 8.492 15.088 1.00 95.94 94 PRO A CA 1
ATOM 705 C C . PRO A 1 94 ? -5.247 9.732 14.182 1.00 95.94 94 PRO A C 1
ATOM 707 O O . PRO A 1 94 ? -4.885 9.636 13.007 1.00 95.94 94 PRO A O 1
ATOM 710 N N . GLN A 1 95 ? -5.582 10.905 14.727 1.00 93.25 95 GLN A N 1
ATOM 711 C CA . GLN A 1 95 ? -5.693 12.151 13.955 1.00 93.25 95 GLN A CA 1
ATOM 712 C C . GLN A 1 95 ? -4.388 12.511 13.222 1.00 93.25 95 GLN A C 1
ATOM 714 O O . GLN A 1 95 ? -4.428 12.965 12.079 1.00 93.25 95 GLN A O 1
ATOM 719 N N . ASP A 1 96 ? -3.241 12.217 13.836 1.00 95.62 96 ASP A N 1
ATOM 720 C CA . ASP A 1 96 ? -1.923 12.579 13.307 1.00 95.62 96 ASP A CA 1
ATOM 721 C C . ASP A 1 96 ? -1.341 11.538 12.340 1.00 95.62 96 ASP A C 1
ATOM 723 O O . ASP A 1 96 ? -0.305 11.775 11.720 1.00 95.62 96 ASP A O 1
ATOM 727 N N . THR A 1 97 ? -2.002 10.388 12.149 1.00 96.06 97 THR A N 1
ATOM 728 C CA . THR A 1 97 ? -1.473 9.295 11.317 1.00 96.06 97 THR A CA 1
ATOM 729 C C . THR A 1 97 ? -1.243 9.717 9.868 1.00 96.06 97 THR A C 1
ATOM 731 O O . THR A 1 97 ? -0.238 9.340 9.268 1.00 96.06 97 THR A O 1
ATOM 734 N N . ALA A 1 98 ? -2.149 10.515 9.294 1.00 96.19 98 ALA A N 1
ATOM 735 C CA . ALA A 1 98 ? -1.991 11.002 7.927 1.00 96.19 98 ALA A CA 1
ATOM 736 C C . ALA A 1 98 ? -0.776 11.932 7.796 1.00 96.19 98 ALA A C 1
ATOM 738 O O . ALA A 1 98 ? 0.026 11.756 6.881 1.00 96.19 98 ALA A O 1
ATOM 739 N N . ALA A 1 99 ? -0.607 12.869 8.733 1.00 96.50 99 ALA A N 1
ATOM 740 C CA . ALA A 1 99 ? 0.536 13.776 8.750 1.00 96.50 99 ALA A CA 1
ATOM 741 C C . ALA A 1 99 ? 1.857 13.012 8.930 1.00 96.50 99 ALA A C 1
ATOM 743 O O . ALA A 1 99 ? 2.811 13.262 8.196 1.00 96.50 99 ALA A O 1
ATOM 744 N N . ALA A 1 100 ? 1.889 12.028 9.834 1.00 95.81 100 ALA A N 1
ATOM 745 C CA . ALA A 1 100 ? 3.059 11.188 10.068 1.00 95.81 100 ALA A CA 1
ATOM 746 C C . ALA A 1 100 ? 3.467 10.390 8.817 1.00 95.81 100 ALA A C 1
ATOM 748 O O . ALA A 1 100 ? 4.639 10.388 8.444 1.00 95.81 100 ALA A O 1
ATOM 749 N N . LEU A 1 101 ? 2.510 9.756 8.130 1.00 96.88 101 LEU A N 1
ATOM 750 C CA . LEU A 1 101 ? 2.789 8.994 6.907 1.00 96.88 101 LEU A CA 1
ATOM 751 C C . LEU A 1 101 ? 3.223 9.890 5.742 1.00 96.88 101 LEU A C 1
ATOM 753 O O . LEU A 1 101 ? 4.088 9.489 4.969 1.00 96.88 101 LEU A O 1
ATOM 757 N N . VAL A 1 102 ? 2.667 11.100 5.621 1.00 97.56 102 VAL A N 1
ATOM 758 C CA . VAL A 1 102 ? 3.113 12.081 4.618 1.00 97.56 102 VAL A CA 1
ATOM 759 C C . VAL A 1 102 ? 4.538 12.545 4.909 1.00 97.56 102 VAL A C 1
ATOM 761 O O . VAL A 1 102 ? 5.373 12.526 4.010 1.00 97.56 102 VAL A O 1
ATOM 764 N N . ALA A 1 103 ? 4.847 12.909 6.156 1.00 95.88 103 ALA A N 1
ATOM 765 C CA . ALA A 1 103 ? 6.195 13.326 6.536 1.00 95.88 103 ALA A CA 1
ATOM 766 C C . ALA A 1 103 ? 7.219 12.206 6.290 1.00 95.88 103 ALA A C 1
ATOM 768 O O . ALA A 1 103 ? 8.313 12.455 5.787 1.00 95.88 103 ALA A O 1
ATOM 769 N N . LEU A 1 104 ? 6.845 10.959 6.589 1.00 95.88 104 LEU A N 1
ATOM 770 C CA . LEU A 1 104 ? 7.677 9.793 6.317 1.00 95.88 104 LEU A CA 1
ATOM 771 C C . LEU A 1 104 ? 7.892 9.573 4.812 1.00 95.88 104 LEU A C 1
ATOM 773 O O . LEU A 1 104 ? 9.023 9.345 4.398 1.00 95.88 104 LEU A O 1
ATOM 777 N N . ALA A 1 105 ? 6.844 9.689 3.992 1.00 96.69 105 ALA A N 1
ATOM 778 C CA . ALA A 1 105 ? 6.955 9.573 2.538 1.00 96.69 105 ALA A CA 1
ATOM 779 C C . ALA A 1 105 ? 7.924 10.615 1.953 1.00 96.69 105 ALA A C 1
ATOM 781 O O . ALA A 1 105 ? 8.798 10.258 1.165 1.00 96.69 105 ALA A O 1
ATOM 782 N N . VAL A 1 106 ? 7.843 11.870 2.411 1.00 96.31 106 VAL A N 1
ATOM 783 C CA . VAL A 1 106 ? 8.773 12.940 2.008 1.00 96.31 106 VAL A CA 1
ATOM 784 C C . VAL A 1 106 ? 10.218 12.582 2.363 1.00 96.31 106 VAL A C 1
ATOM 786 O O . VAL A 1 106 ? 11.104 12.724 1.524 1.00 96.31 106 VAL A O 1
ATOM 789 N N . ARG A 1 107 ? 10.467 12.054 3.569 1.00 95.50 107 ARG A N 1
ATOM 790 C CA . ARG A 1 107 ? 11.815 11.617 3.984 1.00 95.50 107 ARG A CA 1
ATOM 791 C C . ARG A 1 107 ? 12.380 10.497 3.108 1.00 95.50 107 ARG A C 1
ATOM 793 O O . ARG A 1 107 ? 13.583 10.460 2.903 1.00 95.50 107 ARG A O 1
ATOM 800 N N . PHE A 1 108 ? 11.530 9.621 2.575 1.00 96.19 108 PHE A N 1
ATOM 801 C CA . PHE A 1 108 ? 11.918 8.587 1.605 1.00 96.19 108 PHE A CA 1
ATOM 802 C C . PHE A 1 108 ? 11.971 9.090 0.150 1.00 96.19 108 PHE A C 1
ATOM 804 O O . PHE A 1 108 ? 12.239 8.307 -0.760 1.00 96.19 108 PHE A O 1
ATOM 811 N N . GLY A 1 109 ? 11.714 10.382 -0.090 1.00 96.31 109 GLY A N 1
ATOM 812 C CA . GLY A 1 109 ? 11.716 10.984 -1.432 1.00 96.31 109 GLY A CA 1
ATOM 813 C C . GLY A 1 109 ? 10.567 10.497 -2.307 1.00 96.31 109 GLY A C 1
ATOM 814 O O . GLY A 1 109 ? 10.698 10.398 -3.525 1.00 96.31 109 GLY A O 1
ATOM 815 N N . ILE A 1 110 ? 9.453 10.132 -1.676 1.00 96.56 110 ILE A N 1
ATOM 816 C CA . ILE A 1 110 ? 8.253 9.689 -2.370 1.00 96.56 110 ILE A CA 1
ATOM 817 C C . ILE A 1 110 ? 7.403 10.912 -2.686 1.00 96.56 110 ILE A C 1
ATOM 819 O O . ILE A 1 110 ? 6.842 11.549 -1.790 1.00 96.56 110 ILE A O 1
ATOM 823 N N . ASP A 1 111 ? 7.273 11.191 -3.978 1.00 91.31 111 ASP A N 1
ATOM 824 C CA . ASP A 1 111 ? 6.456 12.287 -4.472 1.00 91.31 111 ASP A CA 1
ATOM 825 C C . ASP A 1 111 ? 4.971 11.911 -4.565 1.00 91.31 111 ASP A C 1
ATOM 827 O O . ASP A 1 111 ? 4.574 10.793 -4.907 1.00 91.31 111 ASP A O 1
ATOM 831 N N . GLY A 1 112 ? 4.117 12.902 -4.309 1.00 91.62 112 GLY A N 1
ATOM 832 C CA . GLY A 1 112 ? 2.670 12.774 -4.435 1.00 91.62 112 GLY A CA 1
ATOM 833 C C . GLY A 1 112 ? 1.978 12.072 -3.260 1.00 91.62 112 GLY A C 1
ATOM 834 O O . GLY A 1 112 ? 2.577 11.544 -2.329 1.00 91.62 112 GLY A O 1
ATOM 835 N N . LEU A 1 113 ? 0.642 12.099 -3.285 1.00 94.88 113 LEU A N 1
ATOM 836 C CA . LEU A 1 113 ? -0.186 11.657 -2.153 1.00 94.88 113 LEU A CA 1
ATOM 837 C C . LEU A 1 113 ? -0.682 10.214 -2.270 1.00 94.88 113 LEU A C 1
ATOM 839 O O . LEU A 1 113 ? -1.308 9.700 -1.342 1.00 94.88 113 LEU A O 1
ATOM 843 N N . ARG A 1 114 ? -0.416 9.535 -3.390 1.00 95.25 114 ARG A N 1
ATOM 844 C CA . ARG A 1 114 ? -0.926 8.180 -3.614 1.00 95.25 114 ARG A CA 1
ATOM 845 C C . ARG A 1 114 ? -0.308 7.179 -2.642 1.00 95.25 114 ARG A C 1
ATOM 847 O O . ARG A 1 114 ? -1.057 6.432 -2.018 1.00 95.25 114 ARG A O 1
ATOM 854 N N . ALA A 1 115 ? 1.010 7.204 -2.451 1.00 96.69 115 ALA A N 1
ATOM 855 C CA . ALA A 1 115 ? 1.663 6.286 -1.523 1.00 96.69 115 ALA A CA 1
ATOM 856 C C . ALA A 1 115 ? 1.198 6.493 -0.067 1.00 96.69 115 ALA A C 1
ATOM 858 O O . ALA A 1 115 ? 0.770 5.509 0.537 1.00 96.69 115 ALA A O 1
ATOM 859 N N . PRO A 1 116 ? 1.150 7.722 0.500 1.00 97.31 116 PRO A N 1
ATOM 860 C CA . PRO A 1 116 ? 0.564 7.938 1.828 1.00 97.31 116 PRO A CA 1
ATOM 861 C C . PRO A 1 116 ? -0.889 7.453 1.952 1.00 97.31 116 PRO A C 1
ATOM 863 O O . PRO A 1 116 ? -1.255 6.849 2.959 1.00 97.31 116 PRO A O 1
ATOM 866 N N . LEU A 1 117 ? -1.724 7.654 0.923 1.00 96.50 117 LEU A N 1
ATOM 867 C CA . LEU A 1 117 ? -3.107 7.156 0.913 1.00 96.50 117 LEU A CA 1
ATOM 868 C C . LEU A 1 117 ? -3.178 5.621 0.899 1.00 96.50 117 LEU A C 1
ATOM 870 O O . LEU A 1 117 ? -4.021 5.039 1.587 1.00 96.50 117 LEU A O 1
ATOM 874 N N . LEU A 1 118 ? -2.306 4.959 0.136 1.00 97.31 118 LEU A N 1
ATOM 875 C CA . LEU A 1 118 ? -2.188 3.499 0.117 1.00 97.31 118 LEU A CA 1
ATOM 876 C C . LEU A 1 118 ? -1.685 2.970 1.468 1.00 97.31 118 LEU A C 1
ATOM 878 O O . LEU A 1 118 ? -2.239 1.993 1.972 1.00 97.31 118 LEU A O 1
ATOM 882 N N . ALA A 1 119 ? -0.725 3.646 2.103 1.00 98.00 119 ALA A N 1
ATOM 883 C CA . ALA A 1 119 ? -0.236 3.299 3.436 1.00 98.00 119 ALA A CA 1
ATOM 884 C C . ALA A 1 119 ? -1.333 3.453 4.503 1.00 98.00 119 ALA A C 1
ATOM 886 O O . ALA A 1 119 ? -1.549 2.540 5.294 1.00 98.00 119 ALA A O 1
ATOM 887 N N . LEU A 1 120 ? -2.124 4.532 4.474 1.00 97.69 120 LEU A N 1
ATOM 888 C CA . LEU A 1 120 ? -3.276 4.709 5.372 1.00 97.69 120 LEU A CA 1
ATOM 889 C C . LEU A 1 120 ? -4.294 3.567 5.244 1.00 97.69 120 LEU A C 1
ATOM 891 O O . LEU A 1 120 ? -4.777 3.032 6.244 1.00 97.69 120 LEU A O 1
ATOM 895 N N . ARG A 1 121 ? -4.629 3.179 4.007 1.00 96.94 121 ARG A N 1
ATOM 896 C CA . ARG A 1 121 ? -5.543 2.056 3.737 1.00 96.94 121 ARG A CA 1
ATOM 897 C C . ARG A 1 121 ? -4.953 0.728 4.204 1.00 96.94 121 ARG A C 1
ATOM 899 O O . ARG A 1 121 ? -5.675 -0.077 4.787 1.00 96.94 121 ARG A O 1
ATOM 906 N N . THR A 1 122 ? -3.654 0.534 3.995 1.00 98.19 122 THR A N 1
ATOM 907 C CA . THR A 1 122 ? -2.922 -0.662 4.421 1.00 98.19 122 THR A CA 1
ATOM 908 C C . THR A 1 122 ? -2.891 -0.778 5.939 1.00 98.19 122 THR A C 1
ATOM 910 O O . THR A 1 122 ? -3.236 -1.834 6.452 1.00 98.19 122 THR A O 1
ATOM 913 N N . ALA A 1 123 ? -2.596 0.301 6.668 1.00 98.19 123 ALA A N 1
ATOM 914 C CA . ALA A 1 123 ? -2.591 0.301 8.131 1.00 98.19 123 ALA A CA 1
ATOM 915 C C . ALA A 1 123 ? -3.970 -0.072 8.695 1.00 98.19 123 ALA A C 1
ATOM 917 O O . ALA A 1 123 ? -4.078 -0.884 9.611 1.00 98.19 123 ALA A O 1
ATOM 918 N N . ARG A 1 124 ? -5.051 0.449 8.095 1.00 98.19 124 ARG A N 1
ATOM 919 C CA . ARG A 1 124 ? -6.420 0.059 8.470 1.00 98.19 124 ARG A CA 1
ATOM 920 C C . ARG A 1 124 ? -6.706 -1.415 8.201 1.00 98.19 124 ARG A C 1
ATOM 922 O O . ARG A 1 124 ? -7.308 -2.075 9.042 1.00 98.19 124 ARG A O 1
ATOM 929 N N . ALA A 1 125 ? -6.312 -1.916 7.032 1.00 97.31 125 ALA A N 1
ATOM 930 C CA . ALA A 1 125 ? -6.507 -3.315 6.663 1.00 97.31 125 ALA A CA 1
ATOM 931 C C . ALA A 1 125 ? -5.706 -4.256 7.570 1.00 97.31 125 ALA A C 1
ATOM 933 O O . ALA A 1 125 ? -6.244 -5.261 8.024 1.00 97.31 125 ALA A O 1
ATOM 934 N N . HIS A 1 126 ? -4.467 -3.889 7.889 1.00 97.69 126 HIS A N 1
ATOM 935 C CA . HIS A 1 126 ? -3.602 -4.613 8.809 1.00 97.69 126 HIS A CA 1
ATOM 936 C C . HIS A 1 126 ? -4.223 -4.665 10.213 1.00 97.69 126 HIS A C 1
ATOM 938 O O . HIS A 1 126 ? -4.473 -5.752 10.726 1.00 97.69 126 HIS A O 1
ATOM 944 N N . ALA A 1 127 ? -4.620 -3.520 10.779 1.00 98.19 127 ALA A N 1
ATOM 945 C CA . ALA A 1 127 ? -5.304 -3.462 12.074 1.00 98.19 127 ALA A CA 1
ATOM 946 C C . ALA A 1 127 ? -6.570 -4.338 12.108 1.00 98.19 127 ALA A C 1
ATOM 948 O O . ALA A 1 127 ? -6.791 -5.083 13.064 1.00 98.19 127 ALA A O 1
ATOM 949 N N . ALA A 1 128 ? -7.378 -4.299 11.041 1.00 98.06 128 ALA A N 1
ATOM 950 C CA . ALA A 1 128 ? -8.582 -5.115 10.922 1.00 98.06 128 ALA A CA 1
ATOM 951 C C . ALA A 1 128 ? -8.286 -6.619 10.893 1.00 98.06 128 ALA A C 1
ATOM 953 O O . ALA A 1 128 ? -9.006 -7.380 11.545 1.00 98.06 128 ALA A O 1
ATOM 954 N N . LEU A 1 129 ? -7.240 -7.024 10.163 1.00 96.19 129 LEU A N 1
ATOM 955 C CA . LEU A 1 129 ? -6.788 -8.411 10.045 1.00 96.19 129 LEU A CA 1
ATOM 956 C C . LEU A 1 129 ? -6.324 -8.970 11.395 1.00 96.19 129 LEU A C 1
ATOM 958 O O . LEU A 1 129 ? -6.606 -10.117 11.717 1.00 96.19 129 LEU A O 1
ATOM 962 N N . PHE A 1 130 ? -5.689 -8.131 12.213 1.00 95.56 130 PHE A N 1
ATOM 963 C CA . PHE A 1 130 ? -5.247 -8.470 13.568 1.00 95.56 130 PHE A CA 1
ATOM 964 C C . PHE A 1 130 ? -6.303 -8.199 14.653 1.00 95.56 130 PHE A C 1
ATOM 966 O O . PHE A 1 130 ? -6.001 -8.257 15.843 1.00 95.56 130 PHE A O 1
ATOM 973 N N . GLY A 1 131 ? -7.549 -7.905 14.272 1.00 95.81 131 GLY A N 1
ATOM 974 C CA . GLY A 1 131 ? -8.660 -7.785 15.216 1.00 95.81 131 GLY A CA 1
ATOM 975 C C . GLY A 1 131 ? -8.683 -6.511 16.067 1.00 95.81 131 GLY A C 1
ATOM 976 O O . GLY A 1 131 ? -9.466 -6.448 17.013 1.00 95.81 131 GLY A O 1
ATOM 977 N N . ARG A 1 132 ? -7.871 -5.498 15.744 1.00 96.88 132 ARG A N 1
ATOM 978 C CA . ARG A 1 132 ? -7.820 -4.208 16.457 1.00 96.88 132 ARG A CA 1
ATOM 979 C C . ARG A 1 132 ? -8.935 -3.273 15.993 1.00 96.88 132 ARG A C 1
ATOM 981 O O . ARG A 1 132 ? -9.322 -3.326 14.834 1.00 96.88 132 ARG A O 1
ATOM 988 N N . ASP A 1 133 ? -9.382 -2.354 16.851 1.00 97.62 133 ASP A N 1
ATOM 989 C CA . ASP A 1 133 ? -10.365 -1.309 16.491 1.00 97.62 133 ASP A CA 1
ATOM 990 C C . ASP A 1 133 ? -9.727 0.044 16.126 1.00 97.62 133 ASP A C 1
ATOM 992 O O . ASP A 1 133 ? -10.363 0.904 15.507 1.00 97.62 133 ASP A O 1
ATOM 996 N N . VAL A 1 134 ? -8.464 0.244 16.504 1.00 98.06 134 VAL A N 1
ATOM 997 C CA . VAL A 1 134 ? -7.669 1.445 16.226 1.00 98.06 134 VAL A CA 1
ATOM 998 C C . VAL A 1 134 ? -6.321 0.993 15.679 1.00 98.06 134 VAL A C 1
ATOM 1000 O O . VAL A 1 134 ? -5.710 0.101 16.263 1.00 98.06 134 VAL A O 1
ATOM 1003 N N . ALA A 1 135 ? -5.868 1.581 14.570 1.00 98.06 135 ALA A N 1
ATOM 1004 C CA . ALA A 1 135 ? -4.548 1.268 14.029 1.00 98.06 135 ALA A CA 1
ATOM 1005 C C . ALA A 1 135 ? -3.451 1.827 14.947 1.00 98.06 135 ALA A C 1
ATOM 1007 O O . ALA A 1 135 ? -3.461 3.017 15.278 1.00 98.06 135 ALA A O 1
ATOM 1008 N N . GLY A 1 136 ? -2.532 0.956 15.353 1.00 97.00 136 GLY A N 1
ATOM 1009 C CA . GLY A 1 136 ? -1.411 1.263 16.233 1.00 97.00 136 GLY A CA 1
ATOM 1010 C C . GLY A 1 136 ? -0.085 1.449 15.487 1.00 97.00 136 GLY A C 1
ATOM 1011 O O . GLY A 1 136 ? -0.024 1.290 14.263 1.00 97.00 136 GLY A O 1
ATOM 1012 N N . PRO A 1 137 ? 0.998 1.778 16.212 1.00 96.88 137 PRO A N 1
ATOM 1013 C CA . PRO A 1 137 ? 2.334 1.958 15.641 1.00 96.88 137 PRO A CA 1
ATOM 1014 C C . PRO A 1 137 ? 2.809 0.778 14.782 1.00 96.88 137 PRO A C 1
ATOM 1016 O O . PRO A 1 137 ? 3.418 0.990 13.736 1.00 96.88 137 PRO A O 1
ATOM 1019 N N . GLU A 1 138 ? 2.488 -0.456 15.172 1.00 97.69 138 GLU A N 1
ATOM 1020 C CA . GLU A 1 138 ? 2.843 -1.666 14.431 1.00 97.69 138 GLU A CA 1
ATOM 1021 C C . GLU A 1 138 ? 2.133 -1.765 13.073 1.00 97.69 138 GLU A C 1
ATOM 1023 O O . GLU A 1 138 ? 2.730 -2.208 12.092 1.00 97.69 138 GLU A O 1
ATOM 1028 N N . ASP A 1 139 ? 0.885 -1.297 12.987 1.00 98.19 139 ASP A N 1
ATOM 1029 C CA . ASP A 1 139 ? 0.116 -1.289 11.742 1.00 98.19 139 ASP A CA 1
ATOM 1030 C C . ASP A 1 139 ? 0.656 -0.226 10.778 1.00 98.19 139 ASP A C 1
ATOM 1032 O O . ASP A 1 139 ? 0.727 -0.447 9.569 1.00 98.19 139 ASP A O 1
ATOM 1036 N N . LEU A 1 140 ? 1.060 0.930 11.318 1.00 97.50 140 LEU A N 1
ATOM 1037 C CA . LEU A 1 140 ? 1.679 2.014 10.555 1.00 97.50 140 LEU A CA 1
ATOM 1038 C C . LEU A 1 140 ? 3.058 1.601 10.032 1.00 97.50 140 LEU A C 1
ATOM 1040 O O . LEU A 1 140 ? 3.361 1.856 8.867 1.00 97.50 140 LEU A O 1
ATOM 1044 N N . ALA A 1 141 ? 3.872 0.950 10.866 1.00 96.81 141 ALA A N 1
ATOM 1045 C CA . ALA A 1 141 ? 5.188 0.456 10.478 1.00 96.81 141 ALA A CA 1
ATOM 1046 C C . ALA A 1 141 ? 5.083 -0.602 9.371 1.00 96.81 141 ALA A C 1
ATOM 1048 O O . ALA A 1 141 ? 5.758 -0.485 8.348 1.00 96.81 141 ALA A O 1
ATOM 1049 N N . ALA A 1 142 ? 4.182 -1.580 9.525 1.00 97.81 142 ALA A N 1
ATOM 1050 C CA . ALA A 1 142 ? 3.921 -2.583 8.496 1.00 97.81 142 ALA A CA 1
ATOM 1051 C C . ALA A 1 142 ? 3.433 -1.938 7.190 1.00 97.81 142 ALA A C 1
ATOM 1053 O O . ALA A 1 142 ? 3.919 -2.267 6.110 1.00 97.81 142 ALA A O 1
ATOM 1054 N N . ALA A 1 143 ? 2.513 -0.975 7.275 1.00 97.88 143 ALA A N 1
ATOM 1055 C CA . ALA A 1 143 ? 2.010 -0.270 6.103 1.00 97.88 143 ALA A CA 1
ATOM 1056 C C . ALA A 1 143 ? 3.090 0.541 5.379 1.00 97.88 143 ALA A C 1
ATOM 1058 O O . ALA A 1 143 ? 3.154 0.502 4.151 1.00 97.88 143 ALA A O 1
ATOM 1059 N N . ALA A 1 144 ? 3.941 1.256 6.117 1.00 96.44 144 ALA A N 1
ATOM 1060 C CA . ALA A 1 144 ? 5.058 1.988 5.537 1.00 96.44 144 ALA A CA 1
ATOM 1061 C C . ALA A 1 144 ? 6.040 1.027 4.854 1.00 96.44 144 ALA A C 1
ATOM 1063 O O . ALA A 1 144 ? 6.374 1.236 3.692 1.00 96.44 144 ALA A O 1
ATOM 1064 N N . ALA A 1 145 ? 6.428 -0.066 5.517 1.00 95.94 145 ALA A N 1
ATOM 1065 C CA . ALA A 1 145 ? 7.326 -1.064 4.940 1.00 95.94 145 ALA A CA 1
ATOM 1066 C C . ALA A 1 145 ? 6.760 -1.683 3.650 1.00 95.94 145 ALA A C 1
ATOM 1068 O O . ALA A 1 145 ? 7.465 -1.781 2.650 1.00 95.94 145 ALA A O 1
ATOM 1069 N N . LEU A 1 146 ? 5.475 -2.048 3.642 1.00 97.00 146 LEU A N 1
ATOM 1070 C CA . LEU A 1 146 ? 4.832 -2.693 2.495 1.00 97.00 146 LEU A CA 1
ATOM 1071 C C . LEU A 1 146 ? 4.597 -1.751 1.305 1.00 97.00 146 LEU A C 1
ATOM 1073 O O . LEU A 1 146 ? 4.603 -2.207 0.163 1.00 97.00 146 LEU A O 1
ATOM 1077 N N . VAL A 1 147 ? 4.346 -0.462 1.558 1.00 97.56 147 VAL A N 1
ATOM 1078 C CA . VAL A 1 147 ? 3.930 0.495 0.516 1.00 97.56 147 VAL A CA 1
ATOM 1079 C C . VAL A 1 147 ? 5.071 1.401 0.055 1.00 97.56 147 VAL A C 1
ATOM 1081 O O . VAL A 1 147 ? 5.161 1.715 -1.134 1.00 97.56 147 VAL A O 1
ATOM 1084 N N . PHE A 1 148 ? 5.925 1.866 0.970 1.00 96.62 148 PHE A N 1
ATOM 1085 C CA . PHE A 1 148 ? 6.968 2.849 0.659 1.00 96.62 148 PHE A CA 1
ATOM 1086 C C . PHE A 1 148 ? 8.237 2.211 0.102 1.00 96.62 148 PHE A C 1
ATOM 1088 O O . PHE A 1 148 ? 8.899 2.850 -0.710 1.00 96.62 148 PHE A O 1
ATOM 1095 N N . ALA A 1 149 ? 8.555 0.963 0.463 1.00 92.81 149 ALA A N 1
ATOM 1096 C CA . ALA A 1 149 ? 9.804 0.315 0.056 1.00 92.81 149 ALA A CA 1
ATOM 1097 C C . ALA A 1 149 ? 10.024 0.319 -1.466 1.00 92.81 149 ALA A C 1
ATOM 1099 O O . ALA A 1 149 ? 11.119 0.614 -1.926 1.00 92.81 149 ALA A O 1
ATOM 1100 N N . SER A 1 150 ? 8.979 0.079 -2.260 1.00 90.38 150 SER A N 1
ATOM 1101 C CA . SER A 1 150 ? 9.078 0.051 -3.727 1.00 90.38 150 SER A CA 1
ATOM 1102 C C . SER A 1 150 ? 9.018 1.424 -4.399 1.00 90.38 150 SER A C 1
ATOM 1104 O O . SER A 1 150 ? 8.952 1.506 -5.621 1.00 90.38 150 SER A O 1
ATOM 1106 N N . ARG A 1 151 ? 8.922 2.498 -3.612 1.00 93.94 151 ARG A N 1
ATOM 1107 C CA . ARG A 1 151 ? 8.746 3.879 -4.086 1.00 93.94 151 ARG A CA 1
ATOM 1108 C C . ARG A 1 151 ? 9.817 4.824 -3.562 1.00 93.94 151 ARG A C 1
ATOM 1110 O O . ARG A 1 151 ? 9.928 5.932 -4.074 1.00 93.94 151 ARG A O 1
ATOM 1117 N N . ALA A 1 152 ? 10.542 4.422 -2.522 1.00 94.38 152 ALA A N 1
ATOM 1118 C CA . ALA A 1 152 ? 11.584 5.227 -1.918 1.00 94.38 152 ALA A CA 1
ATOM 1119 C C . ALA A 1 152 ? 12.687 5.514 -2.944 1.00 94.38 152 ALA A C 1
ATOM 1121 O O . ALA A 1 152 ? 13.210 4.602 -3.581 1.00 94.38 152 ALA A O 1
ATOM 1122 N N . THR A 1 153 ? 13.032 6.789 -3.095 1.00 94.81 153 THR A N 1
ATOM 1123 C CA . THR A 1 153 ? 14.099 7.261 -3.993 1.00 94.81 153 THR A CA 1
ATOM 1124 C C . THR A 1 153 ? 15.347 7.685 -3.224 1.00 94.81 153 THR A C 1
ATOM 1126 O O . THR A 1 153 ? 16.416 7.837 -3.809 1.00 94.81 153 THR A O 1
ATOM 1129 N N . GLN A 1 154 ? 15.226 7.839 -1.905 1.00 94.31 154 GLN A N 1
ATOM 1130 C CA . GLN A 1 154 ? 16.318 8.154 -0.995 1.00 94.31 154 GLN A CA 1
ATOM 1131 C C . GLN A 1 154 ? 16.148 7.395 0.320 1.00 94.31 154 GLN A C 1
ATOM 1133 O O . GLN A 1 154 ? 15.029 7.100 0.751 1.00 94.31 154 GLN A O 1
ATOM 1138 N N . MET A 1 155 ? 17.271 7.102 0.969 1.00 89.31 155 MET A N 1
ATOM 1139 C CA . MET A 1 155 ? 17.273 6.648 2.352 1.00 89.31 155 MET A CA 1
ATOM 1140 C C . MET A 1 155 ? 17.381 7.882 3.254 1.00 89.31 155 MET A C 1
ATOM 1142 O O . MET A 1 155 ? 18.296 8.678 3.044 1.00 89.31 155 MET A O 1
ATOM 1146 N N . PRO A 1 156 ? 16.478 8.072 4.233 1.00 83.88 156 PRO A N 1
ATOM 1147 C CA . PRO A 1 156 ? 16.633 9.137 5.208 1.00 83.88 156 PRO A CA 1
ATOM 1148 C C . PRO A 1 156 ? 17.974 8.977 5.921 1.00 83.88 156 PRO A C 1
ATOM 1150 O O . PRO A 1 156 ? 18.320 7.867 6.327 1.00 83.88 156 PRO A O 1
ATOM 1153 N N . GLU A 1 157 ? 18.696 10.077 6.111 1.00 81.38 157 GLU A N 1
ATOM 1154 C CA . GLU A 1 157 ? 19.865 10.083 6.985 1.00 81.38 157 GLU A CA 1
ATOM 1155 C C . GLU A 1 157 ? 19.425 9.610 8.378 1.00 81.38 157 GLU A C 1
ATOM 1157 O O . GLU A 1 157 ? 18.435 10.100 8.944 1.00 81.38 157 GLU A O 1
ATOM 1162 N N . HIS A 1 158 ? 20.119 8.599 8.902 1.00 69.94 158 HIS A N 1
ATOM 1163 C CA . HIS A 1 158 ? 20.037 8.311 10.323 1.00 69.94 158 HIS A CA 1
ATOM 1164 C C . HIS A 1 158 ? 20.653 9.521 11.030 1.00 69.94 158 HIS A C 1
ATOM 1166 O O . HIS A 1 158 ? 21.754 9.914 10.652 1.00 69.94 158 HIS A O 1
ATOM 1172 N N . PRO A 1 159 ? 19.957 10.154 11.992 1.00 62.53 159 PRO A N 1
ATOM 1173 C CA . PRO A 1 159 ? 20.631 11.117 12.844 1.00 62.53 159 PRO A CA 1
ATOM 1174 C C . PRO A 1 159 ? 21.819 10.385 13.463 1.00 62.53 159 PRO A C 1
ATOM 1176 O O . PRO A 1 159 ? 21.611 9.304 14.011 1.00 62.53 159 PRO A O 1
ATOM 1179 N N . ASP A 1 160 ? 23.028 10.924 13.296 1.00 57.84 160 ASP A N 1
ATOM 1180 C CA . ASP A 1 160 ? 24.250 10.353 13.856 1.00 57.84 160 ASP A CA 1
ATOM 1181 C C . ASP A 1 160 ? 24.032 10.096 15.355 1.00 57.84 160 ASP A C 1
ATOM 1183 O O . ASP A 1 160 ? 24.006 11.025 16.167 1.00 57.84 160 ASP A O 1
ATOM 1187 N N . GLU A 1 161 ? 23.813 8.834 15.718 1.00 58.41 161 GLU A N 1
ATOM 1188 C CA . GLU A 1 161 ? 23.983 8.373 17.086 1.00 58.41 161 GLU A CA 1
ATOM 1189 C C . GLU A 1 161 ? 25.503 8.270 17.286 1.00 58.41 161 GLU A C 1
ATOM 1191 O O . GLU A 1 161 ? 26.178 7.489 16.620 1.00 58.41 161 GLU A O 1
ATOM 1196 N N . A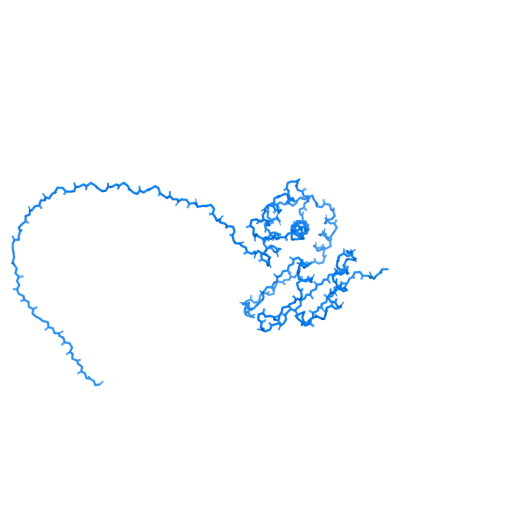SP A 1 162 ? 26.020 9.134 18.162 1.00 55.59 162 ASP A N 1
ATOM 1197 C CA . ASP A 1 162 ? 27.364 9.103 18.744 1.00 55.59 162 ASP A CA 1
ATOM 1198 C C . ASP A 1 162 ? 28.545 9.475 17.822 1.00 55.59 162 ASP A C 1
ATOM 1200 O O . ASP A 1 162 ? 29.364 8.654 17.412 1.00 55.59 162 ASP A O 1
ATOM 1204 N N . GLN A 1 163 ? 28.748 10.784 17.631 1.00 58.56 163 GLN A N 1
ATOM 1205 C CA . GLN A 1 163 ? 30.124 11.290 17.646 1.00 58.56 163 GLN A CA 1
ATOM 1206 C C . GLN A 1 163 ? 30.608 11.228 19.099 1.00 58.56 163 GLN A C 1
ATOM 1208 O O . GLN A 1 163 ? 30.350 12.149 19.879 1.00 58.56 163 GLN A O 1
ATOM 1213 N N . ASP A 1 164 ? 31.270 10.130 19.474 1.00 66.38 164 ASP A N 1
ATOM 1214 C CA . ASP A 1 164 ? 32.026 10.075 20.726 1.00 66.38 164 ASP A CA 1
ATOM 1215 C C . ASP A 1 164 ? 32.949 11.309 20.797 1.00 66.38 164 ASP A C 1
ATOM 1217 O O . ASP A 1 164 ? 33.625 11.629 19.808 1.00 66.38 164 ASP A O 1
ATOM 1221 N N . PRO A 1 165 ? 32.987 12.043 21.928 1.00 74.44 165 PRO A N 1
ATOM 1222 C CA . PRO A 1 165 ? 33.913 13.157 22.073 1.00 74.44 165 PRO A CA 1
ATOM 1223 C C . PRO A 1 165 ? 35.348 12.648 21.856 1.00 74.44 165 PRO A C 1
ATOM 1225 O O . PRO A 1 165 ? 35.669 11.537 22.290 1.00 74.44 165 PRO A O 1
ATOM 1228 N N . PRO A 1 166 ? 36.220 13.426 21.185 1.00 77.94 166 PRO A N 1
ATOM 1229 C CA . PRO A 1 166 ? 37.572 12.975 20.881 1.00 77.94 166 PRO A CA 1
ATOM 1230 C C . PRO A 1 166 ? 38.299 12.554 22.170 1.00 77.94 166 PRO A C 1
ATOM 1232 O O . PRO A 1 166 ? 38.115 13.198 23.211 1.00 77.94 166 PRO A O 1
ATOM 1235 N N . PRO A 1 167 ? 39.103 11.473 22.127 1.00 78.50 167 PRO A N 1
ATOM 1236 C CA . PRO A 1 167 ? 39.806 10.985 23.304 1.00 78.50 167 PRO A CA 1
ATOM 1237 C C . PRO A 1 167 ? 40.760 12.064 23.843 1.00 78.50 167 PRO A C 1
ATOM 1239 O O . PRO A 1 167 ? 41.317 12.830 23.055 1.00 78.50 167 PRO A O 1
ATOM 1242 N N . PRO A 1 168 ? 40.956 12.146 25.172 1.00 79.31 168 PRO A N 1
ATOM 1243 C CA . PRO A 1 168 ? 41.901 13.090 25.759 1.00 79.31 168 PRO A CA 1
ATOM 1244 C C . PRO A 1 168 ? 43.336 12.767 25.316 1.00 79.31 168 PRO A C 1
ATOM 1246 O O . PRO A 1 168 ? 43.696 11.594 25.188 1.00 79.31 168 PRO A O 1
ATOM 1249 N N . ASP A 1 169 ? 44.150 13.806 25.107 1.00 79.12 169 ASP A N 1
ATOM 1250 C CA . ASP A 1 169 ? 45.551 13.654 24.704 1.00 79.12 169 ASP A CA 1
ATOM 1251 C C . ASP A 1 169 ? 46.351 12.829 25.737 1.00 79.12 169 ASP A C 1
ATOM 1253 O O . ASP A 1 169 ? 46.172 13.007 26.950 1.00 79.12 169 ASP A O 1
ATOM 1257 N N . PRO A 1 170 ? 47.236 11.916 25.288 1.00 75.94 170 PRO A N 1
ATOM 1258 C CA . PRO A 1 170 ? 48.029 11.085 26.184 1.00 75.94 170 PRO A CA 1
ATOM 1259 C C . PRO A 1 170 ? 49.083 11.916 26.941 1.00 75.94 170 PRO A C 1
ATOM 1261 O O . PRO A 1 170 ? 49.655 12.848 26.374 1.00 75.94 170 PRO A O 1
ATOM 1264 N N . PRO A 1 171 ? 49.385 11.577 28.209 1.00 68.12 171 PRO A N 1
ATOM 1265 C CA . PRO A 1 171 ? 50.419 12.265 28.975 1.00 68.12 171 PRO A CA 1
ATOM 1266 C C . PRO A 1 171 ? 51.817 11.986 28.401 1.00 68.12 171 PRO A C 1
ATOM 1268 O O . PRO A 1 171 ? 52.152 10.843 28.084 1.00 68.12 171 PRO A O 1
ATOM 1271 N N . GLU A 1 172 ? 52.641 13.031 28.299 1.00 57.69 172 GLU A N 1
ATOM 1272 C CA . GLU A 1 172 ? 54.054 12.938 27.917 1.00 57.69 172 GLU A CA 1
ATOM 1273 C C . GLU A 1 172 ? 54.815 12.069 28.935 1.00 57.69 172 GLU A C 1
ATOM 1275 O O . GLU A 1 172 ? 54.912 12.407 30.115 1.00 57.69 172 GLU A O 1
ATOM 1280 N N . ALA A 1 173 ? 55.335 10.921 28.490 1.00 54.69 173 ALA A N 1
ATOM 1281 C CA . ALA A 1 173 ? 56.154 10.044 29.319 1.00 54.69 173 ALA A CA 1
ATOM 1282 C C . ALA A 1 173 ? 57.607 10.545 29.353 1.00 54.69 173 ALA A C 1
ATOM 1284 O O . ALA A 1 173 ? 58.282 10.597 28.324 1.00 54.69 173 ALA A O 1
ATOM 1285 N N . GLU A 1 174 ? 58.088 10.886 30.549 1.00 46.66 174 GLU A N 1
ATOM 1286 C CA . GLU A 1 174 ? 59.500 11.146 30.831 1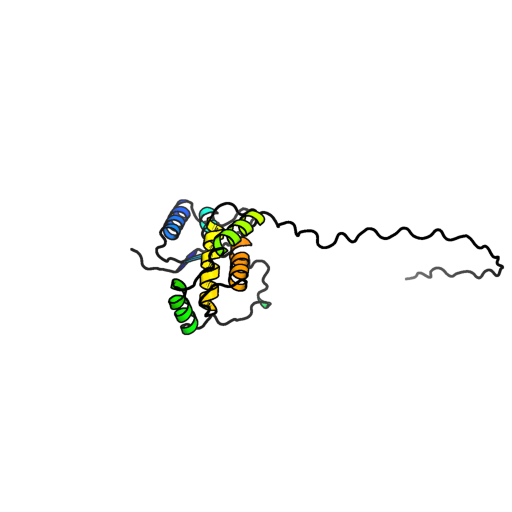.00 46.66 174 GLU A CA 1
ATOM 1287 C C . GLU A 1 174 ? 60.344 9.883 30.579 1.00 46.66 174 GLU A C 1
ATOM 1289 O O . GLU A 1 174 ? 60.031 8.788 31.051 1.00 46.66 174 GLU A O 1
ATOM 1294 N N . ALA A 1 175 ? 61.427 10.052 29.818 1.00 48.72 175 ALA A N 1
ATOM 1295 C CA . ALA A 1 175 ? 62.382 9.011 29.461 1.00 48.72 175 ALA A CA 1
ATOM 1296 C C . ALA A 1 175 ? 63.146 8.475 30.685 1.00 48.72 175 ALA A C 1
ATOM 1298 O O . ALA A 1 175 ? 63.640 9.254 31.501 1.00 48.72 175 ALA A O 1
ATOM 1299 N N . GLN A 1 176 ? 63.321 7.152 30.766 1.00 41.56 176 GLN A N 1
ATOM 1300 C CA . GLN A 1 176 ? 64.325 6.524 31.630 1.00 41.56 176 GLN A CA 1
ATOM 1301 C C . GLN A 1 176 ? 65.083 5.439 30.855 1.00 41.56 176 GLN A C 1
ATOM 1303 O O . GLN A 1 176 ? 64.531 4.398 30.502 1.00 41.56 176 GLN A O 1
ATOM 1308 N N . ASP A 1 177 ? 66.356 5.742 30.595 1.00 43.41 177 ASP A N 1
ATOM 1309 C CA . ASP A 1 177 ? 67.416 4.843 30.138 1.00 43.41 177 ASP A CA 1
ATOM 1310 C C . ASP A 1 177 ? 67.737 3.757 31.182 1.00 43.41 177 ASP A C 1
ATOM 1312 O O . ASP A 1 177 ? 67.769 4.063 32.375 1.00 43.41 177 ASP A O 1
ATOM 1316 N N . ALA A 1 178 ? 68.077 2.538 30.732 1.00 37.06 178 ALA A N 1
ATOM 1317 C CA . ALA A 1 178 ? 69.128 1.693 31.332 1.00 37.06 178 ALA A CA 1
ATOM 1318 C C . ALA A 1 178 ? 69.411 0.408 30.508 1.00 37.06 178 ALA A C 1
ATOM 1320 O O . ALA A 1 178 ? 68.637 -0.544 30.540 1.00 37.06 178 ALA A O 1
ATOM 1321 N N . ASP A 1 179 ? 70.537 0.444 29.785 1.00 37.47 179 ASP A N 1
ATOM 1322 C CA . ASP A 1 179 ? 71.618 -0.554 29.596 1.00 37.47 179 ASP A CA 1
ATOM 1323 C C . ASP A 1 179 ? 71.381 -2.087 29.466 1.00 37.47 179 ASP A C 1
ATOM 1325 O O . ASP A 1 179 ? 70.710 -2.729 30.270 1.00 37.47 179 ASP A O 1
ATOM 1329 N N . GLY A 1 180 ? 72.080 -2.682 28.475 1.00 32.53 180 GLY A N 1
ATOM 1330 C CA . GLY A 1 180 ? 72.278 -4.132 28.219 1.00 32.53 180 GLY A CA 1
ATOM 1331 C C . GLY A 1 180 ? 73.360 -4.800 29.111 1.00 32.53 180 GLY A C 1
ATOM 1332 O O . GLY A 1 180 ? 73.637 -4.238 30.170 1.00 32.53 180 GLY A O 1
ATOM 1333 N N . PRO A 1 181 ? 74.017 -5.949 28.753 1.00 46.53 181 PRO A N 1
ATOM 1334 C CA . PRO A 1 181 ? 74.342 -6.421 27.386 1.00 46.53 181 PRO A CA 1
ATOM 1335 C C . PRO A 1 181 ? 74.321 -7.964 27.089 1.00 46.53 181 PRO A C 1
ATOM 1337 O O . PRO A 1 181 ? 74.218 -8.804 27.978 1.00 46.53 181 PRO A O 1
ATOM 1340 N N . ASP A 1 182 ? 74.485 -8.271 25.789 1.00 38.72 182 ASP A N 1
ATOM 1341 C CA . ASP A 1 182 ? 75.146 -9.400 25.081 1.00 38.72 182 ASP A CA 1
ATOM 1342 C C . ASP A 1 182 ? 74.865 -10.898 25.359 1.00 38.72 182 ASP A C 1
ATOM 1344 O O . ASP A 1 182 ? 75.300 -11.462 26.361 1.00 38.72 182 ASP A O 1
ATOM 1348 N N . GLN A 1 183 ? 74.356 -11.592 24.320 1.00 37.50 183 GLN A N 1
ATOM 1349 C CA . GLN A 1 183 ? 74.982 -12.780 23.690 1.00 37.50 183 GLN A CA 1
ATOM 1350 C C . GLN A 1 183 ? 74.314 -13.118 22.329 1.00 37.50 183 GLN A C 1
ATOM 1352 O O . GLN A 1 183 ? 73.093 -13.133 22.203 1.00 37.50 183 GLN A O 1
ATOM 1357 N N . GLN A 1 184 ? 75.128 -13.398 21.308 1.00 39.28 184 GLN A N 1
ATOM 1358 C CA . GLN A 1 184 ? 74.804 -13.662 19.888 1.00 39.28 184 GLN A CA 1
ATOM 1359 C C . GLN A 1 184 ? 75.630 -14.894 19.430 1.00 39.28 184 GLN A C 1
ATOM 1361 O O . GLN A 1 184 ? 76.598 -15.208 20.126 1.00 39.28 184 GLN A O 1
ATOM 1366 N N . PRO A 1 185 ? 75.472 -15.494 18.227 1.00 50.50 185 PRO A N 1
ATOM 1367 C CA . PRO A 1 185 ? 74.310 -15.913 17.417 1.00 50.50 185 PRO A CA 1
ATOM 1368 C C . PRO A 1 185 ? 74.280 -17.458 17.227 1.00 50.50 185 PRO A C 1
ATOM 1370 O O . PRO A 1 185 ? 75.266 -18.127 17.511 1.00 50.50 185 PRO A O 1
ATOM 1373 N N . ASP A 1 186 ? 73.237 -18.031 16.613 1.00 42.12 186 ASP A N 1
ATOM 1374 C CA . ASP A 1 186 ? 73.419 -19.250 15.801 1.00 42.12 186 ASP A CA 1
ATOM 1375 C C . ASP A 1 186 ? 72.426 -19.295 14.625 1.00 42.12 186 ASP A C 1
ATOM 1377 O O . ASP A 1 186 ? 71.274 -18.879 14.747 1.00 42.12 186 ASP A O 1
ATOM 1381 N N . GLY A 1 187 ? 72.934 -19.686 13.452 1.00 41.94 187 GLY A N 1
ATOM 1382 C CA . GLY A 1 187 ? 72.346 -19.453 12.126 1.00 41.94 187 GLY A CA 1
ATOM 1383 C C . GLY A 1 187 ? 71.251 -20.436 11.663 1.00 41.94 187 GLY A C 1
ATOM 1384 O O . GLY A 1 187 ? 70.900 -21.374 12.373 1.00 41.94 187 GLY A O 1
ATOM 1385 N N . PRO A 1 188 ? 70.692 -20.213 10.454 1.00 52.22 188 PRO A N 1
ATOM 1386 C CA . PRO A 1 188 ? 69.380 -20.711 10.031 1.00 52.22 188 PRO A CA 1
ATOM 1387 C C . PRO A 1 188 ? 69.463 -22.028 9.240 1.00 52.22 188 PRO A C 1
ATOM 1389 O O . PRO A 1 188 ? 70.544 -22.424 8.802 1.00 52.22 188 PRO A O 1
ATOM 1392 N N . PRO A 1 189 ? 68.311 -22.635 8.910 1.00 51.94 189 PRO A N 1
ATOM 1393 C CA . PRO A 1 189 ? 68.199 -23.270 7.600 1.00 51.94 189 PRO A CA 1
ATOM 1394 C C . PRO A 1 189 ? 66.984 -22.770 6.814 1.00 51.94 189 PRO A C 1
ATOM 1396 O O . PRO A 1 189 ? 65.841 -22.843 7.263 1.00 51.94 189 PRO A O 1
ATOM 1399 N N . GLN A 1 190 ? 67.278 -22.280 5.610 1.00 49.62 190 GLN A N 1
ATOM 1400 C CA . GLN A 1 190 ? 66.338 -22.115 4.507 1.00 49.62 190 GLN A CA 1
ATOM 1401 C C . GLN A 1 190 ? 66.188 -23.454 3.767 1.00 49.62 190 GLN A C 1
ATOM 1403 O O . GLN A 1 190 ? 67.164 -24.188 3.632 1.00 49.62 190 GLN A O 1
ATOM 1408 N N . ASP A 1 191 ? 64.961 -23.715 3.317 1.00 48.62 191 ASP A N 1
ATOM 1409 C CA . ASP A 1 191 ? 64.510 -24.510 2.168 1.00 48.62 191 ASP A CA 1
ATOM 1410 C C . ASP A 1 191 ? 65.312 -25.732 1.692 1.00 48.62 191 ASP A C 1
ATOM 1412 O O . ASP A 1 191 ? 66.428 -25.644 1.181 1.00 48.62 191 ASP A O 1
ATOM 1416 N N . MET A 1 192 ? 64.618 -26.875 1.672 1.00 51.91 192 MET A N 1
ATOM 1417 C CA . MET A 1 192 ? 64.950 -28.009 0.814 1.00 51.91 192 MET A CA 1
ATOM 1418 C C . MET A 1 192 ? 63.735 -28.332 -0.070 1.00 51.91 192 MET A C 1
ATOM 1420 O O . MET A 1 192 ? 62.713 -28.833 0.395 1.00 51.91 192 MET A O 1
ATOM 1424 N N . LEU A 1 193 ? 63.872 -27.972 -1.345 1.00 52.59 193 LEU A N 1
ATOM 1425 C CA . LEU A 1 193 ? 62.985 -28.235 -2.477 1.00 52.59 193 LEU A CA 1
ATOM 1426 C C . LEU A 1 193 ? 63.415 -29.542 -3.160 1.00 52.59 193 LEU A C 1
ATOM 1428 O O . LEU A 1 193 ? 64.599 -29.632 -3.462 1.00 52.59 193 LEU A O 1
ATOM 1432 N N . VAL A 1 194 ? 62.492 -30.480 -3.420 1.00 44.94 194 VAL A N 1
ATOM 1433 C CA . VAL A 1 194 ? 62.368 -31.406 -4.588 1.00 44.94 194 VAL A CA 1
ATOM 1434 C C . VAL A 1 194 ? 61.349 -32.505 -4.223 1.00 44.94 194 VAL A C 1
ATOM 1436 O O . VAL A 1 194 ? 61.344 -32.958 -3.081 1.00 44.94 194 VAL A O 1
ATOM 1439 N N . ASP A 1 195 ? 60.417 -32.950 -5.068 1.00 43.72 195 ASP A N 1
ATOM 1440 C CA . ASP A 1 195 ? 60.347 -32.996 -6.543 1.00 43.72 195 ASP A CA 1
ATOM 1441 C C . ASP A 1 195 ? 59.178 -32.207 -7.167 1.00 43.72 195 ASP A C 1
ATOM 1443 O O . ASP A 1 195 ? 58.111 -32.083 -6.518 1.00 43.72 195 ASP A O 1
#

Organism: NCBI:txid2552766

Sequence (195 aa):
MAKPALLVLAMAERTPPDLAARLTQSLDTGTGHALVLLDEGAEPHEVAPHCLTDRLAFHADLSHISRHAIRTCAPADDDTLQAARDRLARIKLPQDTAAALVALAVRFGIDGLRAPLLALRTARAHAALFGRDVAGPEDLAAAAALVFASRATQMPEHPDEDQDPPPPDPPEAEAQDADGPDQQPDGPPQDMLVD

Secondary structure (DSSP, 8-state):
-PPP-EEEESSGGG--HHHHHHHHHHHHTT-S-EEEE-----STT----HHHHTT-S-----TT--GGG---PPPPPHHHHHHHHHHHTT-B--TTHHHHHHHHHHHTT--SSHHHHHHHHHHHHHHHHTT-SB--HHHHHHHHHHHHTTT--SPPPPP----PPPPPPPP-PPP--------------------

pLDDT: mean 85.74, std 17.46, range [32.53, 98.19]

InterPro domains:
  IPR027417 P-loop containing nucleoside triphosphate hydrolase [SSF52540] (62-165)
  IPR041628 ChlI/MoxR, AAA lid domain [PF17863] (99-166)

Foldseek 3Di:
DDAAEEAEAECLLPDDPVRLVVVLVVLVVPNNHHYHYHHPDPDPNSDHDPSNVLSDQADDDCPPPDPVNDDDDDDPDPVLLVQLVVLLVQEAEPPCLLVVLVVVCVLLVFDDCSLSVSLVSQQSSQCSSVPHRYRDPVSSVVSCVGRRVVRRPDHHDDPDDDPDDDDDDDDDDDDDDDDDDDDDDDDDDDDDDDD